Protein AF-A0AA36D140-F1 (afdb_monomer)

Foldseek 3Di:
DPPPDWDPDPPPVPDPRDDDDDPPPPPPPPPVPPPPVVVVVVVVVVLLPDAFDVVVVVVLLLVLLVVVLVVQLVVCVVVPDDPVVSCVVSVVSSVVSVVCVVVVVDDCLVVGPCPDSRSVSVVVVVVVVVVCVVVVNDPPDDPPCPCVVVDVPDPDPPVPPDPPVVVVVVVVVVVVVVVVVVVVVVVVVVVVVVVVVVVVVVVVVVVVVVVVVVVVVVVPPDDDDDDDDDDDDDDDDDDDDDDDDDDDDDDDDDDDDDDDDDDDDDDDDDDDDDDDDD

Nearest PDB structures (foldseek):
  7b9v-assembly1_R  TM=4.893E-01  e=8.366E-03  Saccharomyces cerevisiae
  5mq0-assembly1_R  TM=5.079E-01  e=3.676E-02  Saccharomyces cerevisiae

Structure (mmCIF, N/CA/C/O backbone):
data_AF-A0AA36D140-F1
#
_entry.id   AF-A0AA36D140-F1
#
loop_
_atom_site.group_PDB
_atom_site.id
_atom_site.type_symbol
_atom_site.label_atom_id
_atom_site.label_alt_id
_atom_site.label_comp_id
_atom_site.label_asym_id
_atom_site.label_entity_id
_atom_site.label_seq_id
_atom_site.pdbx_PDB_ins_code
_atom_site.Cartn_x
_atom_site.Cartn_y
_atom_site.Cartn_z
_atom_site.occupancy
_atom_site.B_iso_or_equiv
_atom_site.auth_seq_id
_atom_site.auth_comp_id
_atom_site.auth_asym_id
_atom_site.auth_atom_id
_atom_site.pdbx_PDB_model_num
ATOM 1 N N . MET A 1 1 ? 8.319 50.499 -25.958 1.00 69.75 1 MET A N 1
ATOM 2 C CA . MET A 1 1 ? 8.066 49.050 -26.120 1.00 69.75 1 MET A CA 1
ATOM 3 C C . MET A 1 1 ? 7.636 48.497 -24.773 1.00 69.75 1 MET A C 1
ATOM 5 O O . MET A 1 1 ? 8.339 48.734 -23.799 1.00 69.75 1 MET A O 1
ATOM 9 N N . TYR A 1 2 ? 6.473 47.856 -24.689 1.00 73.12 2 TYR A N 1
ATOM 10 C CA . TYR A 1 2 ? 5.917 47.355 -23.428 1.00 73.12 2 TYR A CA 1
ATOM 11 C C . TYR A 1 2 ? 5.907 45.823 -23.479 1.00 73.12 2 TYR A C 1
ATOM 13 O O . TYR A 1 2 ? 5.468 45.251 -24.473 1.00 73.12 2 TYR A O 1
ATOM 21 N N . ASN A 1 3 ? 6.471 45.158 -22.466 1.00 84.50 3 ASN A N 1
ATOM 22 C CA . ASN A 1 3 ? 6.628 43.694 -22.401 1.00 84.50 3 ASN A CA 1
ATOM 23 C C . ASN A 1 3 ? 7.279 43.049 -23.644 1.00 84.50 3 ASN A C 1
ATOM 25 O O . ASN A 1 3 ? 6.935 41.935 -24.025 1.00 84.50 3 ASN A O 1
ATOM 29 N N . GLY A 1 4 ? 8.207 43.755 -24.301 1.00 87.31 4 GLY A N 1
ATOM 30 C CA . GLY A 1 4 ? 8.907 43.253 -25.491 1.00 87.31 4 GLY A CA 1
ATOM 31 C C . GLY A 1 4 ? 8.051 43.155 -26.762 1.00 87.31 4 GLY A C 1
ATOM 32 O O . GLY A 1 4 ? 8.527 42.620 -27.757 1.00 87.31 4 GLY A O 1
ATOM 33 N N . VAL A 1 5 ? 6.820 43.683 -26.756 1.00 85.06 5 VAL A N 1
ATOM 34 C CA . VAL A 1 5 ? 5.898 43.657 -27.902 1.00 85.06 5 VAL A CA 1
ATOM 35 C C . VAL A 1 5 ? 5.606 45.088 -28.378 1.00 85.06 5 VAL A C 1
ATOM 37 O O . VAL A 1 5 ? 5.521 46.025 -27.577 1.00 85.06 5 VAL A O 1
ATOM 40 N N . GLY A 1 6 ? 5.466 45.265 -29.695 1.00 88.19 6 GLY A N 1
ATOM 41 C CA . GLY A 1 6 ? 5.144 46.544 -30.339 1.00 88.19 6 GLY A CA 1
ATOM 42 C C . GLY A 1 6 ? 6.343 47.283 -30.937 1.00 88.19 6 GLY A C 1
ATOM 43 O O . GLY A 1 6 ? 7.442 46.746 -31.030 1.00 88.19 6 GLY A O 1
ATOM 44 N N . VAL A 1 7 ? 6.118 48.535 -31.349 1.00 86.94 7 VAL A N 1
ATOM 45 C CA . VAL A 1 7 ? 7.156 49.411 -31.921 1.00 86.94 7 VAL A CA 1
ATOM 46 C C . VAL A 1 7 ? 7.855 50.241 -30.838 1.00 86.94 7 VAL A C 1
ATOM 48 O O . VAL A 1 7 ? 7.270 50.567 -29.800 1.00 86.94 7 VAL A O 1
ATOM 51 N N . GLN A 1 8 ? 9.127 50.588 -31.057 1.00 87.75 8 GLN A N 1
ATOM 52 C CA . GLN A 1 8 ? 9.894 51.416 -30.118 1.00 87.75 8 GLN A CA 1
ATOM 53 C C . GLN A 1 8 ? 9.409 52.874 -30.125 1.00 87.75 8 GLN A C 1
ATOM 55 O O . GLN A 1 8 ? 9.232 53.458 -29.057 1.00 87.75 8 GLN A O 1
ATOM 60 N N . THR A 1 9 ? 9.136 53.423 -31.311 1.00 86.75 9 THR A N 1
ATOM 61 C CA . THR A 1 9 ? 8.513 54.734 -31.540 1.00 86.75 9 THR A CA 1
ATOM 62 C C . THR A 1 9 ? 7.530 54.631 -32.714 1.00 86.75 9 THR A C 1
ATOM 64 O O . THR A 1 9 ? 7.772 53.892 -33.664 1.00 86.75 9 THR A O 1
ATOM 67 N N . ALA A 1 10 ? 6.402 55.351 -32.670 1.00 83.31 10 ALA A N 1
ATOM 68 C CA . ALA A 1 10 ? 5.427 55.350 -33.775 1.00 83.31 10 ALA A CA 1
ATOM 69 C C . ALA A 1 10 ? 5.907 56.175 -34.992 1.00 83.31 10 ALA A C 1
ATOM 71 O O . ALA A 1 10 ? 5.510 55.927 -36.133 1.00 83.31 10 ALA A O 1
ATOM 72 N N . ARG A 1 11 ? 6.805 57.144 -34.766 1.00 90.81 11 ARG A N 1
ATOM 73 C CA . ARG A 1 11 ? 7.357 58.030 -35.799 1.00 90.81 11 ARG A CA 1
ATOM 74 C C . ARG A 1 11 ? 8.210 57.241 -36.798 1.00 90.81 11 ARG A C 1
ATOM 76 O O . ARG A 1 11 ? 9.128 56.536 -36.405 1.00 90.81 11 ARG A O 1
ATOM 83 N N . GLY A 1 12 ? 7.914 57.393 -38.089 1.00 89.88 12 GLY A N 1
ATOM 84 C CA . GLY A 1 12 ? 8.607 56.694 -39.180 1.00 89.88 12 GLY A CA 1
ATOM 85 C C . GLY A 1 12 ? 8.028 55.318 -39.531 1.00 89.88 12 GLY A C 1
ATOM 86 O O . GLY A 1 12 ? 8.382 54.775 -40.568 1.00 89.88 12 GLY A O 1
ATOM 87 N N . THR A 1 13 ? 7.101 54.780 -38.729 1.00 86.06 13 THR A N 1
ATOM 88 C CA . THR A 1 13 ? 6.454 53.479 -39.007 1.00 86.06 13 THR A CA 1
ATOM 89 C C . THR A 1 13 ? 5.235 53.587 -39.926 1.00 86.06 13 THR A C 1
ATOM 91 O O . THR A 1 13 ? 4.718 52.571 -40.376 1.00 86.06 13 THR A O 1
ATOM 94 N N . GLY A 1 14 ? 4.749 54.808 -40.185 1.00 91.94 14 GLY A N 1
ATOM 95 C CA . GLY A 1 14 ? 3.545 55.049 -40.988 1.00 91.94 14 GLY A CA 1
ATOM 96 C C . GLY A 1 14 ? 2.239 54.581 -40.332 1.00 91.94 14 GLY A C 1
ATOM 97 O O . GLY A 1 14 ? 1.214 54.534 -41.002 1.00 91.94 14 GLY A O 1
ATOM 98 N N . THR A 1 15 ? 2.256 54.234 -39.039 1.00 89.31 15 THR A N 1
ATOM 99 C CA . THR A 1 15 ? 1.081 53.778 -38.279 1.00 89.31 15 THR A CA 1
ATOM 100 C C . THR A 1 15 ? 0.950 54.531 -36.955 1.00 89.31 15 THR A C 1
ATOM 102 O O . THR A 1 15 ? 1.895 55.168 -36.489 1.00 89.31 15 THR A O 1
ATOM 105 N N . ASN A 1 16 ? -0.208 54.411 -36.302 1.00 90.06 16 ASN A N 1
ATOM 106 C CA . ASN A 1 16 ? -0.472 55.053 -35.009 1.00 90.06 16 ASN A CA 1
ATOM 107 C C . ASN A 1 16 ? 0.241 54.365 -33.824 1.00 90.06 16 ASN A C 1
ATOM 109 O O . ASN A 1 16 ? 0.112 54.817 -32.691 1.00 90.06 16 ASN A O 1
ATOM 113 N N . GLY A 1 17 ? 0.964 53.259 -34.054 1.00 88.88 17 GLY A N 1
ATOM 114 C CA . GLY A 1 17 ? 1.651 52.502 -33.000 1.00 88.88 17 GLY A CA 1
ATOM 115 C C . GLY A 1 17 ? 0.722 51.740 -32.044 1.00 88.88 17 GLY A C 1
ATOM 116 O O . GLY A 1 17 ? 1.164 51.326 -30.974 1.00 88.88 17 GLY A O 1
ATOM 117 N N . TYR A 1 18 ? -0.551 51.555 -32.408 1.00 90.56 18 TYR A N 1
ATOM 118 C CA . TYR A 1 18 ? -1.525 50.810 -31.609 1.00 90.56 18 TYR A CA 1
ATOM 119 C C . TYR A 1 18 ? -1.277 49.300 -31.715 1.00 90.56 18 TYR A C 1
ATOM 121 O O . TYR A 1 18 ? -1.212 48.750 -32.813 1.00 90.56 18 TYR A O 1
ATOM 129 N N . VAL A 1 19 ? -1.141 48.627 -30.571 1.00 90.06 19 VAL A N 1
ATOM 130 C CA . VAL A 1 19 ? -0.832 47.194 -30.485 1.00 90.06 19 VAL A CA 1
ATOM 131 C C . VAL A 1 19 ? -1.997 46.479 -29.813 1.00 90.06 19 VAL A C 1
ATOM 133 O O . VAL A 1 19 ? -2.325 46.776 -28.666 1.00 90.06 19 VAL A O 1
ATOM 136 N N . GLN A 1 20 ? -2.604 45.521 -30.513 1.00 90.38 20 GLN A N 1
ATOM 137 C CA . GLN A 1 20 ? -3.692 44.695 -29.992 1.00 90.38 20 GLN A CA 1
ATOM 138 C C . GLN A 1 20 ? -3.176 43.300 -29.624 1.00 90.38 20 GLN A C 1
ATOM 140 O O . GLN A 1 20 ? -2.334 42.726 -30.316 1.00 90.38 20 GLN A O 1
ATOM 145 N N . ALA A 1 21 ? -3.703 42.732 -28.540 1.00 89.81 21 ALA A N 1
ATOM 146 C CA . ALA A 1 21 ? -3.449 41.338 -28.202 1.00 89.81 21 ALA A CA 1
ATOM 147 C C . ALA A 1 21 ? -4.126 40.400 -29.217 1.00 89.81 21 ALA A C 1
ATOM 149 O O . ALA A 1 21 ? -5.278 40.607 -29.602 1.00 89.81 21 ALA A O 1
ATOM 150 N N . ASN A 1 22 ? -3.431 39.335 -29.624 1.00 89.06 22 ASN A N 1
ATOM 151 C CA . ASN A 1 22 ? -4.027 38.312 -30.476 1.00 89.06 22 ASN A CA 1
ATOM 152 C C . ASN A 1 22 ? -4.967 37.412 -29.650 1.00 89.06 22 ASN A C 1
ATOM 154 O O . ASN A 1 22 ? -4.505 36.541 -28.918 1.00 89.06 22 ASN A O 1
ATOM 158 N N . LEU A 1 23 ? -6.282 37.595 -29.807 1.00 87.94 23 LEU A N 1
ATOM 159 C CA . LEU A 1 23 ? -7.316 36.803 -29.121 1.00 87.94 23 LEU A CA 1
ATOM 160 C C . LEU A 1 23 ? -7.411 35.351 -29.617 1.00 87.94 23 LEU A C 1
ATOM 162 O O . LEU A 1 23 ? -7.902 34.488 -28.899 1.00 87.94 23 LEU A O 1
ATOM 166 N N . SER A 1 24 ? -6.933 35.072 -30.833 1.00 85.88 24 SER A N 1
ATOM 167 C CA . SER A 1 24 ? -6.900 33.719 -31.407 1.00 85.88 24 SER A CA 1
ATOM 168 C C . SER A 1 24 ? -5.641 32.934 -31.030 1.00 85.88 24 SER A C 1
ATOM 170 O O . SER A 1 24 ? -5.534 31.746 -31.333 1.00 85.88 24 SER A O 1
ATOM 172 N N . HIS A 1 25 ? -4.678 33.577 -30.359 1.00 83.31 25 HIS A N 1
ATOM 173 C CA . HIS A 1 25 ? -3.472 32.908 -29.901 1.00 83.31 25 HIS A CA 1
ATOM 174 C C . HIS A 1 25 ? -3.808 31.985 -28.726 1.00 83.31 25 HIS A C 1
ATOM 176 O O . HIS A 1 25 ? -3.780 32.379 -27.557 1.00 83.31 25 HIS A O 1
ATOM 182 N N . VAL A 1 26 ? -4.104 30.725 -29.040 1.00 78.81 26 VAL A N 1
ATOM 183 C CA . VAL A 1 26 ? -4.212 29.663 -28.044 1.00 78.81 26 VAL A CA 1
ATOM 184 C C . VAL A 1 26 ? -2.823 29.475 -27.449 1.00 78.81 26 VAL A C 1
ATOM 186 O O . VAL A 1 26 ? -1.947 28.871 -28.066 1.00 78.81 26 VAL A O 1
ATOM 189 N N . MET A 1 27 ? -2.597 29.999 -26.242 1.00 69.06 27 MET A N 1
ATOM 190 C CA . MET A 1 27 ? -1.454 29.554 -25.458 1.00 69.06 27 MET A CA 1
ATOM 191 C C . MET A 1 27 ? -1.638 28.047 -25.298 1.00 69.06 27 MET A C 1
ATOM 193 O O . MET A 1 27 ? -2.578 27.617 -24.631 1.00 69.06 27 MET A O 1
ATOM 197 N N . LEU A 1 28 ? -0.781 27.231 -25.922 1.00 67.31 28 LEU A N 1
ATOM 198 C CA . LEU A 1 28 ? -0.675 25.817 -25.576 1.00 67.31 28 LEU A CA 1
ATOM 199 C C . LEU A 1 28 ? -0.087 25.742 -24.158 1.00 67.31 28 LEU A C 1
ATOM 201 O O . LEU A 1 28 ? 1.028 25.287 -23.942 1.00 67.31 28 LEU A O 1
ATOM 205 N N . SER A 1 29 ? -0.853 26.182 -23.160 1.00 62.38 29 SER A N 1
ATOM 206 C CA . SER A 1 29 ? -0.597 26.004 -21.736 1.00 62.38 29 SER A CA 1
ATOM 207 C C . SER A 1 29 ? -0.915 24.572 -21.316 1.00 62.38 29 SER A C 1
ATOM 209 O O . SER A 1 29 ? -1.287 24.295 -20.181 1.00 62.38 29 SER A O 1
ATOM 211 N N . ARG A 1 30 ? -0.708 23.607 -22.211 1.00 61.19 30 ARG A N 1
ATOM 212 C CA . ARG A 1 30 ? -0.392 22.275 -21.743 1.00 61.19 30 ARG A CA 1
ATOM 213 C C . ARG A 1 30 ? 1.065 22.372 -21.349 1.00 61.19 30 ARG A C 1
ATOM 215 O O . ARG A 1 30 ? 1.947 22.249 -22.195 1.00 61.19 30 ARG A O 1
ATOM 222 N N . LYS A 1 31 ? 1.309 22.588 -20.050 1.00 60.00 31 LYS A N 1
ATOM 223 C CA . LYS A 1 31 ? 2.424 21.901 -19.391 1.00 60.00 31 LYS A CA 1
ATOM 224 C C . LYS A 1 31 ? 2.438 20.524 -20.041 1.00 60.00 31 LYS A C 1
ATOM 226 O O . LYS A 1 31 ? 1.459 19.791 -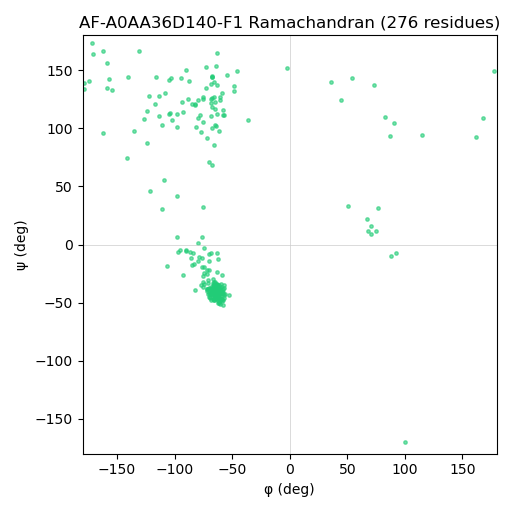19.883 1.00 60.00 31 LYS A O 1
ATOM 231 N N . ARG A 1 32 ? 3.419 20.239 -20.901 1.00 60.53 32 ARG A N 1
ATOM 232 C CA . ARG A 1 32 ? 3.598 18.865 -21.348 1.00 60.53 32 ARG A CA 1
ATOM 233 C C . ARG A 1 32 ? 3.790 18.139 -20.033 1.00 60.53 32 ARG A C 1
ATOM 235 O O . ARG A 1 32 ? 4.699 18.471 -19.278 1.00 60.53 32 ARG A O 1
ATOM 242 N N . ILE A 1 33 ? 2.810 17.323 -19.665 1.00 64.44 33 ILE A N 1
ATOM 243 C CA . ILE A 1 33 ? 3.027 16.376 -18.595 1.00 64.44 33 ILE A CA 1
ATOM 244 C C . ILE A 1 33 ? 4.099 15.505 -19.218 1.00 64.44 33 ILE A C 1
ATOM 246 O O . ILE A 1 33 ? 3.818 14.769 -20.164 1.00 64.44 33 ILE A O 1
ATOM 250 N N . ASP A 1 34 ? 5.344 15.730 -18.812 1.00 66.69 34 ASP A N 1
ATOM 251 C CA . ASP A 1 34 ? 6.437 14.846 -19.152 1.00 66.69 34 ASP A CA 1
ATOM 252 C C . ASP A 1 34 ? 6.089 13.547 -18.430 1.00 66.69 34 ASP A C 1
ATOM 254 O O . ASP A 1 34 ? 6.423 13.343 -17.263 1.00 66.69 34 ASP A O 1
ATOM 258 N N . TYR A 1 35 ? 5.271 12.720 -19.087 1.00 64.25 35 TYR A N 1
ATOM 259 C CA . TYR A 1 35 ? 5.030 11.356 -18.678 1.00 64.25 35 TYR A CA 1
ATOM 260 C C . TYR A 1 35 ? 6.402 10.711 -18.757 1.00 64.25 35 TYR A C 1
ATOM 262 O O . TYR A 1 35 ? 6.867 10.352 -19.840 1.00 64.25 35 TYR A O 1
ATOM 270 N N . ASN A 1 36 ? 7.085 10.620 -17.621 1.00 69.69 36 ASN A N 1
ATOM 271 C CA . ASN A 1 36 ? 8.269 9.794 -17.493 1.00 69.69 36 ASN A CA 1
ATOM 272 C C . ASN A 1 36 ? 7.781 8.347 -17.545 1.00 69.69 36 ASN A C 1
ATOM 274 O O . ASN A 1 36 ? 7.745 7.669 -16.522 1.00 69.69 36 ASN A O 1
ATOM 278 N N . ALA A 1 37 ? 7.347 7.911 -18.732 1.00 73.81 37 ALA A N 1
ATOM 279 C CA . ALA A 1 37 ? 6.706 6.627 -18.956 1.00 73.81 37 ALA A CA 1
ATOM 280 C C . ALA A 1 37 ? 7.590 5.517 -18.394 1.00 73.81 37 ALA A C 1
ATOM 282 O O . ALA A 1 37 ? 7.109 4.698 -17.627 1.00 73.81 37 ALA A O 1
ATOM 283 N N . ASP A 1 38 ? 8.898 5.581 -18.634 1.00 80.62 38 ASP A N 1
ATOM 284 C CA . ASP A 1 38 ? 9.845 4.589 -18.127 1.00 80.62 38 ASP A CA 1
ATOM 285 C C . ASP A 1 38 ? 9.954 4.596 -16.594 1.00 80.62 38 ASP A C 1
ATOM 287 O O . ASP A 1 38 ? 9.989 3.538 -15.969 1.00 80.62 38 ASP A O 1
ATOM 291 N N . ALA A 1 39 ? 9.979 5.773 -15.960 1.00 82.31 39 ALA A N 1
ATOM 292 C CA . ALA A 1 39 ? 10.089 5.867 -14.505 1.00 82.31 39 ALA A CA 1
ATOM 293 C C . ALA A 1 39 ? 8.796 5.425 -13.810 1.00 82.31 39 ALA A C 1
ATOM 295 O O . ALA A 1 39 ? 8.845 4.789 -12.759 1.00 82.31 39 ALA A O 1
ATOM 296 N N . ASP A 1 40 ? 7.643 5.755 -14.383 1.00 82.00 40 ASP A N 1
ATOM 297 C CA . ASP A 1 40 ? 6.347 5.381 -13.829 1.00 82.00 40 ASP A CA 1
ATOM 298 C C . ASP A 1 40 ? 6.022 3.907 -14.110 1.00 82.00 40 ASP A C 1
ATOM 300 O O . ASP A 1 40 ? 5.499 3.228 -13.228 1.00 82.00 40 ASP A O 1
ATOM 304 N N . LEU A 1 41 ? 6.425 3.361 -15.263 1.00 80.56 41 LEU A N 1
ATOM 305 C CA . LEU A 1 41 ? 6.401 1.920 -15.535 1.00 80.56 41 LEU A CA 1
ATOM 306 C C . LEU A 1 41 ? 7.292 1.164 -14.546 1.00 80.56 41 LEU A C 1
ATOM 308 O O . LEU A 1 41 ? 6.810 0.241 -13.896 1.00 80.56 41 LEU A O 1
ATOM 312 N N . ALA A 1 42 ? 8.535 1.608 -14.334 1.00 83.69 42 ALA A N 1
ATOM 313 C CA . ALA A 1 42 ? 9.444 0.980 -13.375 1.00 83.69 42 ALA A CA 1
ATOM 314 C C . ALA A 1 42 ? 8.908 1.030 -11.933 1.00 83.69 42 ALA A C 1
ATOM 316 O O . ALA A 1 42 ? 9.040 0.060 -11.185 1.00 83.69 42 ALA A O 1
ATOM 317 N N . LYS A 1 43 ? 8.268 2.136 -11.525 1.00 82.69 43 LYS A N 1
ATOM 318 C CA . LYS A 1 43 ? 7.594 2.227 -10.217 1.00 82.69 43 LYS A CA 1
ATOM 319 C C . LYS A 1 43 ? 6.433 1.246 -10.115 1.00 82.69 43 LYS A C 1
ATOM 321 O O . LYS A 1 43 ? 6.318 0.571 -9.095 1.00 82.69 43 LYS A O 1
ATOM 326 N N . ASN A 1 44 ? 5.590 1.165 -11.144 1.00 79.00 44 ASN A N 1
ATOM 327 C CA . ASN A 1 44 ? 4.470 0.231 -11.169 1.00 79.00 44 ASN A CA 1
ATOM 328 C C . ASN A 1 44 ? 4.978 -1.214 -11.101 1.00 79.00 44 ASN A C 1
ATOM 330 O O . ASN A 1 44 ? 4.573 -1.948 -10.207 1.00 79.00 44 ASN A O 1
ATOM 334 N N . GLU A 1 45 ? 5.937 -1.608 -11.939 1.00 80.25 45 GLU A N 1
ATOM 335 C CA . GLU A 1 45 ? 6.564 -2.938 -11.896 1.00 80.25 45 GLU A CA 1
ATOM 336 C C . GLU A 1 45 ? 7.169 -3.253 -10.518 1.00 80.25 45 GLU A C 1
ATOM 338 O O . GLU A 1 45 ? 6.971 -4.343 -9.971 1.00 80.25 45 GLU A O 1
ATOM 343 N N . ALA A 1 46 ? 7.844 -2.281 -9.898 1.00 77.38 46 ALA A N 1
ATOM 344 C CA . ALA A 1 46 ? 8.382 -2.434 -8.551 1.00 77.38 46 ALA A CA 1
ATOM 345 C C . ALA A 1 46 ? 7.285 -2.593 -7.485 1.00 77.38 46 ALA A C 1
ATOM 347 O O . ALA A 1 46 ? 7.486 -3.325 -6.518 1.00 77.38 46 ALA A O 1
ATOM 348 N N . MET A 1 47 ? 6.130 -1.937 -7.634 1.00 72.62 47 MET A N 1
ATOM 349 C CA . MET A 1 47 ? 4.976 -2.132 -6.747 1.00 72.62 47 MET A CA 1
ATOM 350 C C . MET A 1 47 ? 4.326 -3.503 -6.944 1.00 72.62 47 MET A C 1
ATOM 352 O O . MET A 1 47 ? 3.927 -4.114 -5.957 1.00 72.62 47 MET A O 1
ATOM 356 N N . LEU A 1 48 ? 4.261 -3.996 -8.185 1.00 72.12 48 LEU A N 1
ATOM 357 C CA . LEU A 1 48 ? 3.741 -5.326 -8.510 1.00 72.12 48 LEU A CA 1
ATOM 358 C C . LEU A 1 48 ? 4.607 -6.459 -7.939 1.00 72.12 48 LEU A C 1
ATOM 360 O O . LEU A 1 48 ? 4.088 -7.520 -7.609 1.00 72.12 48 LEU A O 1
ATOM 364 N N . THR A 1 49 ? 5.921 -6.251 -7.845 1.00 73.12 49 THR A N 1
ATOM 365 C CA . THR A 1 49 ? 6.870 -7.300 -7.431 1.00 73.12 49 THR A CA 1
ATOM 366 C C . THR A 1 49 ? 6.973 -7.440 -5.906 1.00 73.12 49 THR A C 1
ATOM 368 O O . THR A 1 49 ? 7.473 -8.443 -5.397 1.00 73.12 49 THR A O 1
ATOM 371 N N . LYS A 1 50 ? 6.514 -6.440 -5.146 1.00 82.38 50 LYS A N 1
ATOM 372 C CA . LYS A 1 50 ? 6.598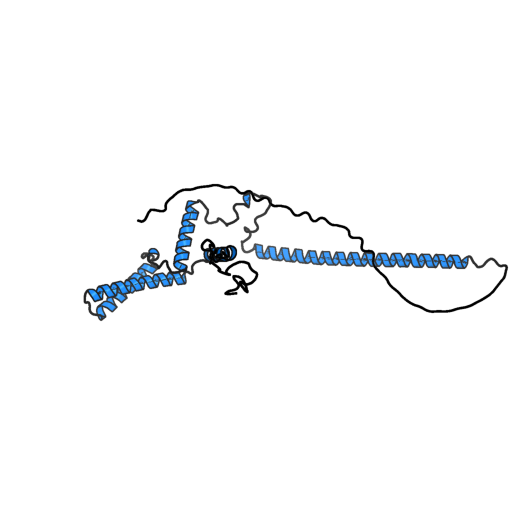 -6.451 -3.682 1.00 82.38 50 LYS A CA 1
ATOM 373 C C . LYS A 1 50 ? 5.455 -7.265 -3.086 1.00 82.38 50 LYS A C 1
ATOM 375 O O . LYS A 1 50 ? 4.290 -6.928 -3.277 1.00 82.38 50 LYS A O 1
ATOM 380 N N . LYS A 1 51 ? 5.809 -8.313 -2.339 1.00 84.12 51 LYS A N 1
ATOM 381 C CA . LYS A 1 51 ? 4.861 -9.061 -1.509 1.00 84.12 51 LYS A CA 1
ATOM 382 C C . LYS A 1 51 ? 4.359 -8.188 -0.353 1.00 84.12 51 LYS A C 1
ATOM 384 O O . LYS A 1 51 ? 5.131 -7.357 0.130 1.00 84.12 51 LYS A O 1
ATOM 389 N N . PRO A 1 52 ? 3.090 -8.332 0.058 1.00 89.06 52 PRO A N 1
ATOM 390 C CA . PRO A 1 52 ? 2.590 -7.670 1.249 1.00 89.06 52 PRO A CA 1
ATOM 391 C C . PRO A 1 52 ? 3.258 -8.264 2.495 1.00 89.06 52 PRO A C 1
ATOM 393 O O . PRO A 1 52 ? 3.513 -9.465 2.555 1.00 89.06 52 PRO A O 1
ATOM 396 N N . ASP A 1 53 ? 3.528 -7.417 3.487 1.00 91.81 53 ASP A N 1
ATOM 397 C CA . ASP A 1 53 ? 4.114 -7.848 4.753 1.00 91.81 53 ASP A CA 1
ATOM 398 C C . ASP A 1 53 ? 3.015 -8.398 5.673 1.00 91.81 53 ASP A C 1
ATOM 400 O O . ASP A 1 53 ? 2.079 -7.682 6.041 1.00 91.81 53 ASP A O 1
ATOM 404 N N . GLU A 1 54 ? 3.143 -9.662 6.076 1.00 91.00 54 GLU A N 1
ATOM 405 C CA . GLU A 1 54 ? 2.144 -10.373 6.891 1.00 91.00 54 GLU A CA 1
ATOM 406 C C . GLU A 1 54 ? 1.897 -9.681 8.240 1.00 91.00 54 GLU A C 1
ATOM 408 O O . GLU A 1 54 ? 0.750 -9.474 8.628 1.00 91.00 54 GLU A O 1
ATOM 413 N N . ALA A 1 55 ? 2.949 -9.185 8.899 1.00 92.94 55 ALA A N 1
ATOM 414 C CA . ALA A 1 55 ? 2.831 -8.472 10.175 1.00 92.94 55 ALA A CA 1
ATOM 415 C C . ALA A 1 55 ? 1.956 -7.203 10.086 1.00 92.94 55 ALA A C 1
ATOM 417 O O . ALA A 1 55 ? 1.249 -6.855 11.035 1.00 92.94 55 ALA A O 1
ATOM 418 N N . MET A 1 56 ? 1.975 -6.502 8.945 1.00 91.94 56 MET A N 1
ATOM 419 C CA . MET A 1 56 ? 1.134 -5.317 8.725 1.00 91.94 56 MET A CA 1
ATOM 420 C C . MET A 1 56 ? -0.330 -5.693 8.483 1.00 91.94 56 MET A C 1
ATOM 422 O O . MET A 1 56 ? -1.240 -4.973 8.910 1.00 91.94 56 MET A O 1
ATOM 426 N N . ILE A 1 57 ? -0.569 -6.835 7.838 1.00 92.00 57 ILE A N 1
ATOM 427 C CA . ILE A 1 57 ? -1.914 -7.385 7.651 1.00 92.00 57 ILE A CA 1
ATOM 428 C C . ILE A 1 57 ? -2.478 -7.846 8.998 1.00 92.00 57 ILE A C 1
ATOM 430 O O . ILE A 1 57 ? -3.583 -7.452 9.363 1.00 92.00 57 ILE A O 1
ATOM 434 N N . GLU A 1 58 ? -1.706 -8.591 9.789 1.00 92.75 58 GLU A N 1
ATOM 435 C CA . GLU A 1 58 ? -2.098 -9.024 11.135 1.00 92.75 58 GLU A CA 1
ATOM 436 C C . GLU A 1 58 ? -2.420 -7.846 12.056 1.00 92.75 58 GLU A C 1
ATOM 438 O O . GLU A 1 58 ? -3.398 -7.885 12.802 1.00 92.75 58 GLU A O 1
ATOM 443 N N . HIS A 1 59 ? -1.628 -6.773 11.993 1.00 94.12 59 HIS A N 1
ATOM 444 C CA . HIS A 1 59 ? -1.924 -5.549 12.732 1.00 94.12 59 HIS A CA 1
ATOM 445 C C . HIS A 1 59 ? -3.260 -4.933 12.294 1.00 94.12 59 HIS A C 1
ATOM 447 O O . HIS A 1 59 ? -4.050 -4.492 13.129 1.00 94.12 59 HIS A O 1
ATOM 453 N N . SER A 1 60 ? -3.546 -4.938 10.991 1.00 93.81 60 SER A N 1
ATOM 454 C CA . SER A 1 60 ? -4.821 -4.450 10.457 1.00 93.81 60 SER A CA 1
ATOM 455 C C . SER A 1 60 ? -6.001 -5.312 10.931 1.00 93.81 60 SER A C 1
ATOM 457 O O . SER A 1 60 ? -7.016 -4.760 11.350 1.00 93.81 60 SER A O 1
ATOM 459 N N . ARG A 1 61 ? -5.839 -6.643 10.978 1.00 94.19 61 ARG A N 1
ATOM 460 C CA . ARG A 1 61 ? -6.827 -7.580 11.549 1.00 94.19 61 ARG A CA 1
ATOM 461 C C . ARG A 1 61 ? -7.086 -7.312 13.034 1.00 94.19 61 ARG A C 1
ATOM 463 O O . ARG A 1 61 ? -8.238 -7.207 13.444 1.00 94.19 61 ARG A O 1
ATOM 470 N N . LYS A 1 62 ? -6.031 -7.125 13.836 1.00 94.00 62 LYS A N 1
ATOM 471 C CA . LYS A 1 62 ? -6.152 -6.759 15.263 1.00 94.00 62 LYS A CA 1
ATOM 472 C C . LYS A 1 62 ? -6.865 -5.421 15.445 1.00 94.00 62 LYS A C 1
ATOM 474 O O . LYS A 1 62 ? -7.740 -5.307 16.295 1.00 94.00 62 LYS A O 1
ATOM 479 N N . ARG A 1 63 ? -6.545 -4.422 14.618 1.00 94.94 63 ARG A N 1
ATOM 480 C CA . ARG A 1 63 ? -7.227 -3.122 14.644 1.00 94.94 63 ARG A CA 1
ATOM 481 C C . ARG A 1 63 ? -8.721 -3.265 14.364 1.00 94.94 63 ARG A C 1
ATOM 483 O O . ARG A 1 63 ? -9.512 -2.619 15.036 1.00 94.94 63 ARG A O 1
ATOM 490 N N . ALA A 1 64 ? -9.105 -4.101 13.407 1.00 94.44 64 ALA A N 1
ATOM 491 C CA . ALA A 1 64 ? -10.511 -4.335 13.102 1.00 94.44 64 ALA A CA 1
ATOM 492 C C . ALA A 1 64 ? -11.259 -5.042 14.253 1.00 94.44 64 ALA A C 1
ATOM 494 O O . ALA A 1 64 ? -12.411 -4.711 14.521 1.00 94.44 64 ALA A O 1
ATOM 495 N N . VAL A 1 65 ? -10.595 -5.928 15.009 1.00 95.69 65 VAL A N 1
ATOM 496 C CA . VAL A 1 65 ? -11.144 -6.473 16.268 1.00 95.69 65 VAL A CA 1
ATOM 497 C C . VAL A 1 65 ? -11.377 -5.370 17.303 1.00 95.69 65 VAL A C 1
ATOM 499 O O . VAL A 1 65 ? -12.445 -5.325 17.912 1.00 95.69 65 VAL A O 1
ATOM 502 N N . GLU A 1 66 ? -10.423 -4.454 17.486 1.00 95.69 66 GLU A N 1
ATOM 503 C CA . GLU A 1 66 ? -10.603 -3.335 18.421 1.00 95.69 66 GLU A CA 1
ATOM 504 C C . GLU A 1 66 ? -11.719 -2.384 17.971 1.00 95.69 66 GLU A C 1
ATOM 506 O O . GLU A 1 66 ? -12.490 -1.937 18.811 1.00 95.69 66 GLU A O 1
ATOM 511 N N . VAL A 1 67 ? -11.884 -2.140 16.665 1.00 95.88 67 VAL A N 1
ATOM 512 C CA . VAL A 1 67 ? -13.027 -1.365 16.146 1.00 95.88 67 VAL A CA 1
ATOM 513 C C . VAL A 1 67 ? -14.349 -2.016 16.564 1.00 95.88 67 VAL A C 1
ATOM 515 O O . VAL A 1 67 ? -15.192 -1.343 17.154 1.00 95.88 67 VAL A O 1
ATOM 518 N N . LYS A 1 68 ? -14.498 -3.335 16.391 1.00 95.56 68 LYS A N 1
ATOM 519 C CA . LYS A 1 68 ? -15.689 -4.070 16.857 1.00 95.56 68 LYS A CA 1
ATOM 520 C C . LYS A 1 68 ? -15.893 -3.961 18.369 1.00 95.56 68 LYS A C 1
ATOM 522 O O . LYS A 1 68 ? -17.030 -3.883 18.830 1.00 95.56 68 LYS A O 1
ATOM 527 N N . CYS A 1 69 ? -14.813 -3.950 19.151 1.00 96.62 69 CYS A N 1
ATOM 528 C CA . CYS A 1 69 ? -14.895 -3.744 20.598 1.00 96.62 69 CYS A CA 1
ATOM 529 C C . CYS A 1 69 ? -15.387 -2.331 20.941 1.00 96.62 69 CYS A C 1
ATOM 531 O O . CYS A 1 69 ? -16.263 -2.199 21.789 1.00 96.62 69 CYS A O 1
ATOM 533 N N . THR A 1 70 ? -14.891 -1.299 20.249 1.00 96.75 70 THR A N 1
ATOM 534 C CA . THR A 1 70 ? -15.344 0.088 20.453 1.00 96.75 70 THR A CA 1
ATOM 535 C C . THR A 1 70 ? -16.797 0.297 20.025 1.00 96.75 70 THR A C 1
ATOM 537 O O . THR A 1 70 ? -17.552 0.976 20.711 1.00 96.75 70 THR A O 1
ATOM 540 N N . GLU A 1 71 ? -17.240 -0.338 18.937 1.00 96.19 71 GLU A N 1
ATOM 541 C CA . GLU A 1 71 ? -18.648 -0.310 18.528 1.00 96.19 71 GLU A CA 1
ATOM 542 C C . GLU A 1 71 ? -19.546 -0.970 19.583 1.00 96.19 71 GLU A C 1
ATOM 544 O O . GLU A 1 71 ? -20.619 -0.457 19.904 1.00 96.19 71 GLU A O 1
ATOM 549 N N . PHE A 1 72 ? -19.097 -2.088 20.162 1.00 96.94 72 PHE A N 1
ATOM 550 C CA . PHE A 1 72 ? -19.813 -2.764 21.241 1.00 96.94 72 PHE A CA 1
ATOM 551 C C . PHE A 1 72 ? -19.878 -1.919 22.522 1.00 96.94 72 PHE A C 1
ATOM 553 O O . PHE A 1 72 ? -20.929 -1.862 23.159 1.00 96.94 72 PHE A O 1
ATOM 560 N N . GLU A 1 73 ? -18.795 -1.224 22.866 1.00 96.00 73 GLU A N 1
ATOM 561 C CA . GLU A 1 73 ? -18.748 -0.264 23.972 1.00 96.00 73 GLU A CA 1
ATOM 562 C C . GLU A 1 73 ? -19.785 0.854 23.778 1.00 96.00 73 GLU A C 1
ATOM 564 O O . GLU A 1 73 ? -20.673 1.013 24.616 1.00 96.00 73 GLU A O 1
ATOM 569 N N . MET A 1 74 ? -19.796 1.513 22.613 1.00 96.25 74 MET A N 1
ATOM 570 C CA . MET A 1 74 ? -20.790 2.544 22.271 1.00 96.25 74 MET A CA 1
ATOM 571 C C . MET A 1 74 ? -22.240 2.018 22.330 1.00 96.25 74 MET A C 1
ATOM 573 O O . MET A 1 74 ? -23.168 2.709 22.766 1.00 96.25 74 MET A O 1
ATOM 577 N N . LEU A 1 75 ? -22.469 0.771 21.903 1.00 96.44 75 LEU A N 1
ATOM 578 C CA . LEU A 1 75 ? -23.781 0.119 21.988 1.00 96.44 75 LEU A CA 1
ATOM 579 C C . LEU A 1 75 ? -24.220 -0.149 23.433 1.00 96.44 75 LEU A C 1
ATOM 581 O O . LEU A 1 75 ? -25.419 -0.191 23.703 1.00 96.44 75 LEU A O 1
ATOM 585 N N . MET A 1 76 ? -23.287 -0.363 24.355 1.00 96.12 76 MET A N 1
ATOM 586 C CA . MET A 1 76 ? -23.593 -0.568 25.769 1.00 96.12 76 MET A CA 1
ATOM 587 C C . MET A 1 76 ? -23.802 0.762 26.499 1.00 96.12 76 MET A C 1
ATOM 589 O O . MET A 1 76 ? -24.748 0.885 27.276 1.00 96.12 76 MET A O 1
ATOM 593 N N . GLU A 1 77 ? -23.006 1.781 26.185 1.00 94.94 77 GLU A N 1
ATOM 594 C CA . GLU A 1 77 ? -23.201 3.141 26.698 1.00 94.94 77 GLU A CA 1
ATOM 595 C C . GLU A 1 77 ? -24.568 3.704 26.295 1.00 94.94 77 GLU A C 1
ATOM 597 O O . GLU A 1 77 ? -25.313 4.207 27.134 1.00 94.94 77 GLU A O 1
ATOM 602 N N . SER A 1 78 ? -24.958 3.548 25.025 1.00 95.62 78 SER A N 1
ATOM 603 C CA . SER A 1 78 ? -26.270 4.005 24.535 1.00 95.62 78 SER A CA 1
ATOM 604 C C . SER A 1 78 ? -27.458 3.296 25.197 1.00 95.62 78 SER A C 1
ATOM 606 O O . SER A 1 78 ? -28.552 3.856 25.256 1.00 95.62 78 SER A O 1
ATOM 608 N N . LYS A 1 79 ? -27.253 2.085 25.727 1.00 95.38 79 LYS A N 1
ATOM 609 C CA . LYS A 1 79 ? -28.249 1.346 26.519 1.00 95.38 79 LYS A CA 1
ATOM 610 C C . LYS A 1 79 ? -28.259 1.745 28.000 1.00 95.38 79 LYS A C 1
ATOM 612 O O . LYS A 1 79 ? -29.144 1.293 28.720 1.00 95.38 79 LYS A O 1
ATOM 617 N N . GLY A 1 80 ? -27.314 2.575 28.445 1.00 94.50 80 GLY A N 1
ATOM 618 C CA . GLY A 1 80 ? -27.232 3.074 29.817 1.00 94.50 80 GLY A CA 1
ATOM 619 C C . GLY A 1 80 ? -26.689 2.060 30.825 1.00 94.50 80 GLY A C 1
ATOM 620 O O . GLY A 1 80 ? -27.125 2.067 31.972 1.00 94.50 80 GLY A O 1
ATOM 621 N N . PHE A 1 81 ? -25.789 1.161 30.412 1.00 94.81 81 PHE A N 1
ATOM 622 C CA . PHE A 1 81 ? -25.086 0.283 31.356 1.00 94.81 81 PHE A CA 1
ATOM 623 C C . PHE A 1 81 ? -24.033 1.052 32.170 1.00 94.81 81 PHE A C 1
ATOM 625 O O . PHE A 1 81 ? -23.464 2.033 31.696 1.00 94.81 81 PHE A O 1
ATOM 632 N N . GLU A 1 82 ? -23.742 0.570 33.379 1.00 96.25 82 GLU A N 1
ATOM 633 C CA . GLU A 1 82 ? -22.683 1.115 34.238 1.00 96.25 82 GLU A CA 1
ATOM 634 C C . GLU A 1 82 ? -21.282 0.867 33.644 1.00 96.25 82 GLU A C 1
ATOM 636 O O . GLU A 1 82 ? -21.035 -0.218 33.100 1.00 96.25 82 GLU A O 1
ATOM 641 N N . PRO A 1 83 ? -20.327 1.804 33.795 1.00 94.00 83 PRO A N 1
ATOM 642 C CA . PRO A 1 83 ? -19.018 1.731 33.140 1.00 94.00 83 PRO A CA 1
ATOM 643 C C . PRO A 1 83 ? -18.219 0.482 33.539 1.00 94.00 83 PRO A C 1
ATOM 645 O O . PRO A 1 83 ? -17.610 -0.165 32.689 1.00 94.00 83 PRO A O 1
ATOM 648 N N . GLU A 1 84 ? -18.295 0.055 34.804 1.00 95.00 84 GLU A N 1
ATOM 649 C CA . GLU A 1 84 ? -17.612 -1.160 35.272 1.00 95.00 84 GLU A CA 1
ATOM 650 C C . GLU A 1 84 ? -18.143 -2.443 34.613 1.00 95.00 84 GLU A C 1
ATOM 652 O O . GLU A 1 84 ? -17.410 -3.421 34.436 1.00 95.00 84 GLU A O 1
ATOM 657 N N . GLU A 1 85 ? -19.434 -2.482 34.273 1.00 95.19 85 GLU A N 1
ATOM 658 C CA . GLU A 1 85 ? -20.013 -3.620 33.562 1.00 95.19 85 GLU A CA 1
ATOM 659 C C . GLU A 1 85 ? -19.623 -3.622 32.088 1.00 95.19 85 GLU A C 1
ATOM 661 O O . GLU A 1 85 ? -19.412 -4.696 31.514 1.00 95.19 85 GLU A O 1
ATOM 666 N N . ILE A 1 86 ? -19.544 -2.435 31.482 1.00 95.31 86 ILE A N 1
ATOM 667 C CA . ILE A 1 86 ? -19.135 -2.253 30.090 1.00 95.31 86 ILE A CA 1
ATOM 668 C C . ILE A 1 86 ? -17.714 -2.781 29.911 1.00 95.31 86 ILE A C 1
ATOM 670 O O . ILE A 1 86 ? -17.501 -3.652 29.070 1.00 95.31 86 ILE A O 1
ATOM 674 N N . GLU A 1 87 ? -16.771 -2.365 30.758 1.00 95.88 87 GLU A N 1
ATOM 675 C CA . GLU A 1 87 ? -15.375 -2.811 30.683 1.00 95.88 87 GLU A CA 1
ATOM 676 C C . GLU A 1 87 ? -15.232 -4.338 30.789 1.00 95.88 87 GLU A C 1
ATOM 678 O O . GLU A 1 87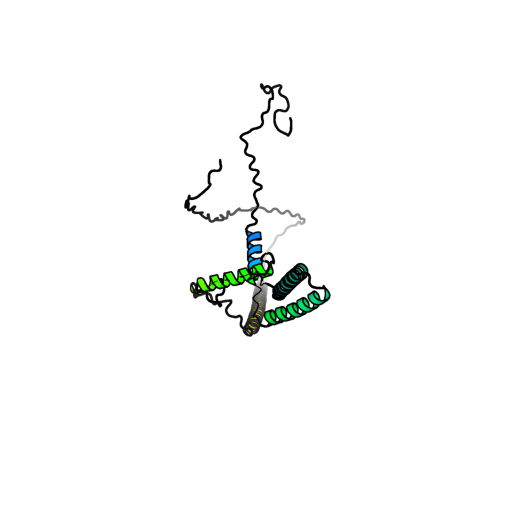 ? -14.497 -4.953 30.010 1.00 95.88 87 GLU A O 1
ATOM 683 N N . LYS A 1 88 ? -15.970 -4.978 31.708 1.00 96.81 88 LYS A N 1
ATOM 684 C CA . LYS A 1 88 ? -15.966 -6.444 31.866 1.00 96.81 88 LYS A CA 1
ATOM 685 C C . LYS A 1 88 ? -16.483 -7.138 30.606 1.00 96.81 88 LYS A C 1
ATOM 687 O O . LYS A 1 88 ? -15.817 -8.026 30.072 1.00 96.81 88 LYS A O 1
ATOM 692 N N . LYS A 1 89 ? -17.642 -6.704 30.098 1.00 96.00 89 LYS A N 1
ATOM 693 C CA . LYS A 1 89 ? -18.286 -7.297 28.915 1.00 96.00 89 LYS A CA 1
ATOM 694 C C . LYS A 1 89 ? -17.456 -7.071 27.645 1.00 96.00 89 LYS A C 1
ATOM 696 O O . LYS A 1 89 ? -17.285 -8.007 26.869 1.00 96.00 89 LYS A O 1
ATOM 701 N N . VAL A 1 90 ? -16.897 -5.875 27.448 1.00 97.19 90 VAL A N 1
ATOM 702 C CA . VAL A 1 90 ? -15.988 -5.554 26.330 1.00 97.19 90 VAL A CA 1
ATOM 703 C C . VAL A 1 90 ? -14.696 -6.371 26.436 1.00 97.19 90 VAL A C 1
ATOM 705 O O . VAL A 1 90 ? -14.214 -6.898 25.435 1.00 97.19 90 VAL A O 1
ATOM 708 N N . GLY A 1 91 ? -14.147 -6.536 27.643 1.00 97.00 91 GLY A N 1
ATOM 709 C CA . GLY A 1 91 ? -12.954 -7.348 27.883 1.00 97.00 91 GLY A CA 1
ATOM 710 C C . GLY A 1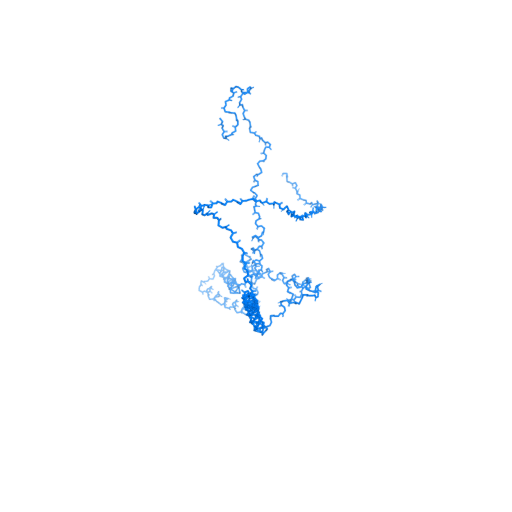 91 ? -13.146 -8.822 27.520 1.00 97.00 91 GLY A C 1
ATOM 711 O O . GLY A 1 91 ? -12.268 -9.422 26.895 1.00 97.00 91 GLY A O 1
ATOM 712 N N . ASP A 1 92 ? -14.294 -9.403 27.863 1.00 96.94 92 ASP A N 1
ATOM 713 C CA . ASP A 1 92 ? -14.624 -10.776 27.479 1.00 96.94 92 ASP A CA 1
ATOM 714 C C . ASP A 1 92 ? -14.925 -10.894 25.982 1.00 96.94 92 ASP A C 1
ATOM 716 O O . ASP A 1 92 ? -14.431 -11.816 25.329 1.00 96.94 92 ASP A O 1
ATOM 720 N N . TYR A 1 93 ? -15.629 -9.917 25.407 1.00 96.94 93 TYR A N 1
ATOM 721 C CA . TYR A 1 93 ? -15.874 -9.845 23.968 1.00 96.94 93 TYR A CA 1
ATOM 722 C C . TYR A 1 93 ? -14.568 -9.784 23.163 1.00 96.94 93 TYR A C 1
ATOM 724 O O . TYR A 1 93 ? -14.403 -10.532 22.198 1.00 96.94 93 TYR A O 1
ATOM 732 N N . ARG A 1 94 ? -13.582 -8.996 23.613 1.00 96.50 94 ARG A N 1
ATOM 733 C CA . ARG A 1 94 ? -12.243 -8.939 23.009 1.00 96.50 94 ARG A CA 1
ATOM 734 C C . ARG A 1 94 ? -11.571 -10.315 22.989 1.00 96.50 94 ARG A C 1
ATOM 736 O O . ARG A 1 94 ? -11.025 -10.709 21.962 1.00 96.50 94 ARG A O 1
ATOM 743 N N . LYS A 1 95 ? -11.616 -11.067 24.097 1.00 96.62 95 LYS A N 1
ATOM 744 C CA . LYS A 1 95 ? -11.032 -12.423 24.166 1.00 96.62 95 LYS A CA 1
ATOM 745 C C . LYS A 1 95 ? -11.707 -13.378 23.181 1.00 96.62 95 LYS A C 1
ATOM 747 O O . LYS A 1 95 ? -11.010 -14.149 22.529 1.00 96.62 95 LYS A O 1
ATOM 752 N N . VAL A 1 96 ? -13.035 -13.306 23.065 1.00 96.25 96 VAL A N 1
ATOM 753 C CA . VAL A 1 96 ? -13.819 -14.127 22.128 1.00 96.25 96 VAL A CA 1
ATOM 754 C C . VAL A 1 96 ? -13.478 -13.787 20.677 1.00 96.25 96 VAL A C 1
ATOM 756 O O . VAL A 1 96 ? -13.237 -14.687 19.879 1.00 96.25 96 VAL A O 1
ATOM 759 N N . LEU A 1 97 ? -13.391 -12.505 20.319 1.00 95.38 97 LEU A N 1
ATOM 760 C CA . LEU A 1 97 ? -13.025 -12.115 18.955 1.00 95.38 97 LEU A CA 1
ATOM 761 C C . LEU A 1 97 ? -11.590 -12.521 18.603 1.00 95.38 97 LEU A C 1
ATOM 763 O O . LEU A 1 97 ? -11.334 -12.975 17.490 1.00 95.38 97 LEU A O 1
ATOM 767 N N . LEU A 1 98 ? -10.650 -12.395 19.545 1.00 94.06 98 LEU A N 1
ATOM 768 C CA . LEU A 1 98 ? -9.269 -12.829 19.331 1.00 94.06 98 LEU A CA 1
ATOM 769 C C . LEU A 1 98 ? -9.153 -14.352 19.180 1.00 94.06 98 LEU A C 1
ATOM 771 O O . LEU A 1 98 ? -8.363 -14.806 18.353 1.00 94.06 98 LEU A O 1
ATOM 775 N N . SER A 1 99 ? -9.930 -15.141 19.931 1.00 94.81 99 SER A N 1
ATOM 776 C CA . SER A 1 99 ? -9.936 -16.599 19.770 1.00 94.81 99 SER A CA 1
ATOM 777 C C . SER A 1 99 ? -10.556 -17.022 18.437 1.00 94.81 99 SER A C 1
ATOM 779 O O . SER A 1 99 ? -9.984 -17.861 17.747 1.00 94.81 99 SER A O 1
ATOM 781 N N . GLN A 1 100 ? -11.655 -16.391 18.014 1.00 93.62 100 GLN A N 1
ATOM 782 C CA . GLN A 1 100 ? -12.266 -16.636 16.702 1.00 93.62 100 GLN A CA 1
ATOM 783 C C . GLN A 1 100 ? -11.342 -16.241 15.542 1.00 93.62 100 GLN A C 1
ATOM 785 O O . GLN A 1 100 ? -11.273 -16.954 14.540 1.00 93.62 100 GLN A O 1
ATOM 790 N N . LEU A 1 101 ? -10.598 -15.137 15.684 1.00 91.44 101 LEU A N 1
ATOM 791 C CA . LEU A 1 101 ? -9.586 -14.717 14.713 1.00 91.44 101 LEU A CA 1
ATOM 792 C C . LEU A 1 101 ? -8.449 -15.746 14.617 1.00 91.44 101 LEU A C 1
ATOM 794 O O . LEU A 1 101 ? -8.028 -16.092 13.517 1.00 91.44 101 LEU A O 1
ATOM 798 N N . ALA A 1 102 ? -7.961 -16.250 15.755 1.00 90.62 102 ALA A N 1
ATOM 799 C CA . ALA A 1 102 ? -6.898 -17.255 15.796 1.00 90.62 102 ALA A CA 1
ATOM 800 C C . ALA A 1 102 ? -7.344 -18.611 15.221 1.00 90.62 102 ALA A C 1
ATOM 802 O O . ALA A 1 102 ? -6.555 -19.283 14.562 1.00 90.62 102 ALA A O 1
ATOM 803 N N . ASN A 1 103 ? -8.610 -18.985 15.429 1.00 91.12 103 ASN A N 1
ATOM 804 C CA . ASN A 1 103 ? -9.208 -20.203 14.879 1.00 91.12 103 ASN A CA 1
ATOM 805 C C . ASN A 1 103 ? -9.562 -20.082 13.383 1.00 91.12 103 ASN A C 1
ATOM 807 O O . ASN A 1 103 ? -9.878 -21.089 12.753 1.00 91.12 103 ASN A O 1
ATOM 811 N N . GLY A 1 104 ? -9.521 -18.873 12.810 1.00 85.44 104 GLY A N 1
ATOM 812 C CA . GLY A 1 104 ? -9.887 -18.615 11.413 1.00 85.44 104 GLY A CA 1
ATOM 813 C C . GLY A 1 104 ? -11.395 -18.634 11.135 1.00 85.44 104 GLY A C 1
ATOM 814 O O . GLY A 1 104 ? -11.801 -18.646 9.978 1.00 85.44 104 GLY A O 1
ATOM 815 N N . GLU A 1 105 ? -12.235 -18.632 12.174 1.00 85.31 105 GLU A N 1
ATOM 816 C CA . GLU A 1 105 ? -13.698 -18.572 12.034 1.00 85.31 105 GLU A CA 1
ATOM 817 C C . GLU A 1 105 ? -14.169 -17.163 11.653 1.00 85.31 105 GLU A C 1
ATOM 819 O O . GLU A 1 105 ? -15.153 -16.996 10.932 1.00 85.31 105 GLU A O 1
ATOM 824 N N . LEU A 1 106 ? -13.449 -16.138 12.121 1.00 84.25 106 LEU A N 1
ATOM 825 C CA . LEU A 1 106 ? -13.763 -14.741 11.851 1.00 84.25 106 LEU A CA 1
ATOM 826 C C . LEU A 1 106 ? -12.903 -14.204 10.699 1.00 84.25 106 LEU A C 1
ATOM 828 O O . LEU A 1 106 ? -11.747 -13.820 10.891 1.00 84.25 106 LEU A O 1
ATOM 832 N N . ASN A 1 107 ? -13.494 -14.116 9.508 1.00 85.19 107 ASN A N 1
ATOM 833 C CA . ASN A 1 107 ? -12.871 -13.466 8.357 1.00 85.19 107 ASN A CA 1
ATOM 834 C C . ASN A 1 107 ? -13.055 -11.950 8.450 1.00 85.19 107 ASN A C 1
ATOM 836 O O . ASN A 1 107 ? -14.118 -11.423 8.141 1.00 85.19 107 ASN A O 1
ATOM 840 N N . VAL A 1 108 ? -12.009 -11.250 8.887 1.00 88.00 108 VAL A N 1
ATOM 841 C CA . VAL A 1 108 ? -12.001 -9.777 8.976 1.00 88.00 108 VAL A CA 1
ATOM 842 C C . VAL A 1 108 ? -11.373 -9.134 7.735 1.00 88.00 108 VAL A C 1
ATOM 844 O O . VAL A 1 108 ? -11.376 -7.916 7.599 1.00 88.00 108 VAL A O 1
ATOM 847 N N . ASP A 1 109 ? -10.841 -9.944 6.816 1.00 85.69 109 ASP A N 1
ATOM 848 C CA . ASP A 1 109 ? -10.077 -9.477 5.655 1.00 85.69 109 ASP A CA 1
ATOM 849 C C . ASP A 1 109 ? -10.892 -8.584 4.708 1.00 85.69 109 ASP A C 1
ATOM 851 O O . ASP A 1 109 ? -10.355 -7.606 4.187 1.00 85.69 109 ASP A O 1
ATOM 855 N N . ASP A 1 110 ? -12.191 -8.854 4.554 1.00 85.00 110 ASP A N 1
ATOM 856 C CA . ASP A 1 110 ? -13.096 -8.055 3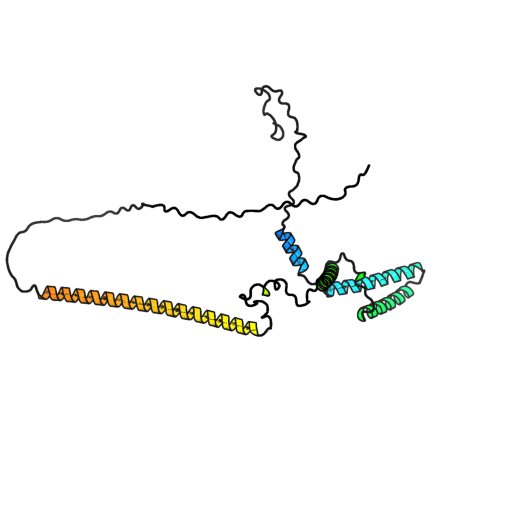.715 1.00 85.00 110 ASP A CA 1
ATOM 857 C C . ASP A 1 110 ? -13.417 -6.676 4.322 1.00 85.00 110 ASP A C 1
ATOM 859 O O . ASP A 1 110 ? -13.727 -5.728 3.601 1.00 85.00 110 ASP A O 1
ATOM 863 N N . GLU A 1 111 ? -13.322 -6.548 5.647 1.00 86.12 111 GLU A N 1
ATOM 864 C CA . GLU A 1 111 ? -13.583 -5.308 6.389 1.00 86.12 111 GLU A CA 1
ATOM 865 C C . GLU A 1 111 ? -12.321 -4.442 6.549 1.00 86.12 111 GLU A C 1
ATOM 867 O O . GLU A 1 111 ? -12.385 -3.322 7.065 1.00 86.12 111 GLU A O 1
ATOM 872 N N . LEU A 1 112 ? -11.151 -4.938 6.130 1.00 88.62 112 LEU A N 1
ATOM 873 C CA . LEU A 1 112 ? -9.905 -4.186 6.238 1.00 88.62 112 LEU A CA 1
ATOM 874 C C . LEU A 1 112 ? -9.930 -2.948 5.334 1.00 88.62 112 LEU A C 1
ATOM 876 O O . LEU A 1 112 ? -10.356 -2.986 4.181 1.00 88.62 112 LEU A O 1
ATOM 880 N N . ASP A 1 113 ? -9.392 -1.836 5.839 1.00 85.62 113 ASP A N 1
ATOM 881 C CA . ASP A 1 113 ? -9.355 -0.587 5.081 1.00 85.62 113 ASP A CA 1
ATOM 882 C C . ASP A 1 113 ? -8.494 -0.736 3.814 1.00 85.62 113 ASP A C 1
ATOM 884 O O . ASP A 1 113 ? -7.263 -0.856 3.872 1.00 85.62 113 ASP A O 1
ATOM 888 N N . ALA A 1 114 ? -9.159 -0.678 2.657 1.00 85.75 114 ALA A N 1
ATOM 889 C CA . ALA A 1 114 ? -8.563 -0.772 1.327 1.00 85.75 114 ALA A CA 1
ATOM 890 C C . ALA A 1 114 ? -7.577 0.369 1.010 1.00 85.75 114 ALA A C 1
ATOM 892 O O . ALA A 1 114 ? -6.829 0.292 0.030 1.00 85.75 114 ALA A O 1
ATOM 893 N N . LYS A 1 115 ? -7.546 1.435 1.824 1.00 87.94 115 LYS A N 1
ATOM 894 C CA . LYS A 1 115 ? -6.530 2.493 1.729 1.00 87.94 115 LYS A CA 1
ATOM 895 C C . LYS A 1 115 ? -5.156 2.025 2.214 1.00 87.94 115 LYS A C 1
ATOM 897 O O . LYS A 1 115 ? -4.151 2.609 1.807 1.00 87.94 115 LYS A O 1
ATOM 902 N N . ASN A 1 116 ? -5.081 0.980 3.043 1.00 88.50 116 ASN A N 1
ATOM 903 C CA . ASN A 1 116 ? -3.806 0.430 3.494 1.00 88.50 116 ASN A CA 1
ATOM 904 C C . ASN A 1 116 ? -3.059 -0.220 2.325 1.00 88.50 116 ASN A C 1
ATOM 906 O O . ASN A 1 116 ? -3.571 -1.124 1.665 1.00 88.50 116 ASN A O 1
ATOM 910 N N . SER A 1 117 ? -1.810 0.199 2.100 1.00 88.69 117 SER A N 1
ATOM 911 C CA . SER A 1 117 ? -1.002 -0.270 0.965 1.00 88.69 117 SER A CA 1
ATOM 912 C C . SER A 1 117 ? -0.844 -1.794 0.935 1.00 88.69 117 SER A C 1
ATOM 914 O O . SER A 1 117 ? -0.985 -2.396 -0.126 1.00 88.69 117 SER A O 1
ATOM 916 N N . HIS A 1 118 ? -0.579 -2.426 2.083 1.00 90.44 118 HIS A N 1
ATOM 917 C CA . HIS A 1 118 ? -0.366 -3.876 2.157 1.00 90.44 118 HIS A CA 1
ATOM 918 C C . HIS A 1 118 ? -1.659 -4.676 1.959 1.00 90.44 118 HIS A C 1
ATOM 920 O O . HIS A 1 118 ? -1.640 -5.683 1.260 1.00 90.44 118 HIS A O 1
ATOM 926 N N . VAL A 1 119 ? -2.789 -4.201 2.493 1.00 91.31 119 VAL A N 1
ATOM 927 C CA . VAL A 1 119 ? -4.111 -4.818 2.271 1.00 91.31 119 VAL A CA 1
ATOM 928 C C . VAL A 1 119 ? -4.491 -4.721 0.794 1.00 91.31 119 VAL A C 1
ATOM 930 O O . VAL A 1 119 ? -4.876 -5.709 0.176 1.00 91.31 119 VAL A O 1
ATOM 933 N N . LYS A 1 120 ? -4.282 -3.553 0.177 1.00 89.62 120 LYS A N 1
ATOM 934 C CA . LYS A 1 120 ? -4.488 -3.367 -1.262 1.00 89.62 120 LYS A CA 1
ATOM 935 C C . LYS A 1 120 ? -3.618 -4.309 -2.097 1.00 89.62 120 LYS A C 1
ATOM 937 O O . LYS A 1 120 ? -4.089 -4.844 -3.096 1.00 89.62 120 LYS A O 1
ATOM 942 N N . GLN A 1 121 ? -2.358 -4.510 -1.707 1.00 89.88 121 GLN A N 1
ATOM 943 C CA . GLN A 1 121 ? -1.463 -5.464 -2.365 1.00 89.88 121 GLN A CA 1
ATOM 944 C C . GLN A 1 121 ? -1.938 -6.909 -2.195 1.00 89.88 121 GLN A C 1
ATOM 946 O O . GLN A 1 121 ? -1.931 -7.640 -3.178 1.00 89.88 121 GLN A O 1
ATOM 951 N N . LEU A 1 122 ? -2.385 -7.305 -0.999 1.00 90.62 122 LEU A N 1
ATOM 952 C CA . LEU A 1 122 ? -2.948 -8.632 -0.742 1.00 90.62 122 LEU A CA 1
ATOM 953 C C . LEU A 1 122 ? -4.165 -8.902 -1.637 1.00 90.62 122 LEU A C 1
ATOM 955 O O . LEU A 1 122 ? -4.201 -9.912 -2.337 1.00 90.62 122 LEU A O 1
ATOM 959 N N . ASN A 1 123 ? -5.107 -7.958 -1.692 1.00 90.69 123 ASN A N 1
ATOM 960 C CA . ASN A 1 123 ? -6.299 -8.066 -2.535 1.00 90.69 123 ASN A CA 1
ATOM 961 C C . ASN A 1 123 ? -5.927 -8.128 -4.021 1.00 90.69 123 ASN A C 1
ATOM 963 O O . ASN A 1 123 ? -6.414 -8.993 -4.744 1.00 90.69 123 ASN A O 1
ATOM 967 N N . ALA A 1 124 ? -4.999 -7.276 -4.468 1.00 90.06 124 ALA A N 1
ATOM 968 C CA . ALA A 1 124 ? -4.505 -7.305 -5.840 1.00 90.06 124 ALA A CA 1
ATOM 969 C C . ALA A 1 124 ? -3.788 -8.624 -6.177 1.00 90.06 124 ALA A C 1
ATOM 971 O O . ALA A 1 124 ? -3.888 -9.094 -7.308 1.00 90.06 124 ALA A O 1
ATOM 972 N N . MET A 1 125 ? -3.070 -9.239 -5.231 1.00 88.81 125 MET A N 1
ATOM 973 C CA . MET A 1 125 ? -2.481 -10.569 -5.421 1.00 88.81 125 MET A CA 1
ATOM 974 C C . MET A 1 125 ? -3.564 -11.637 -5.564 1.00 88.81 125 MET A C 1
ATOM 976 O O . MET A 1 125 ? -3.538 -12.378 -6.544 1.00 88.81 125 MET A O 1
ATOM 980 N N . GLY A 1 126 ? -4.567 -11.641 -4.683 1.00 90.69 126 GLY A N 1
ATOM 981 C CA . GLY A 1 126 ? -5.702 -12.561 -4.777 1.00 90.69 126 GLY A CA 1
ATOM 982 C C . GLY A 1 126 ? -6.483 -12.417 -6.088 1.00 90.69 126 GLY A C 1
ATOM 983 O O . GLY A 1 126 ? -6.824 -13.415 -6.721 1.00 90.69 126 GLY A O 1
ATOM 984 N N . GLU A 1 127 ? -6.719 -11.189 -6.558 1.00 90.88 127 GLU A N 1
ATOM 985 C CA . GLU A 1 127 ? -7.334 -10.936 -7.867 1.00 90.88 127 GLU A CA 1
ATOM 986 C C . GLU A 1 127 ? -6.477 -11.474 -9.014 1.00 90.88 127 GLU A C 1
ATOM 988 O O . GLU A 1 127 ? -6.995 -12.120 -9.923 1.00 90.88 127 GLU A O 1
ATOM 993 N N . ARG A 1 128 ? -5.159 -11.258 -8.976 1.00 89.00 128 ARG A N 1
ATOM 994 C CA . ARG A 1 128 ? -4.240 -11.785 -9.994 1.00 89.00 128 ARG A CA 1
ATOM 995 C C . ARG A 1 128 ? -4.222 -13.304 -10.018 1.00 89.00 128 ARG A C 1
ATOM 997 O O . ARG A 1 128 ? -4.198 -13.860 -11.110 1.00 89.00 128 ARG A O 1
ATOM 1004 N N . ASP A 1 129 ? -4.261 -13.964 -8.867 1.00 90.94 129 ASP A N 1
ATOM 1005 C CA . ASP A 1 129 ? -4.317 -15.425 -8.789 1.00 90.94 129 ASP A CA 1
ATOM 1006 C C . ASP A 1 129 ? -5.653 -15.963 -9.328 1.00 90.94 129 ASP A C 1
ATOM 1008 O O . ASP A 1 129 ? -5.660 -16.943 -10.076 1.00 90.94 129 ASP A O 1
ATOM 1012 N N . ARG A 1 130 ? -6.770 -15.262 -9.069 1.00 93.69 130 ARG A N 1
ATOM 1013 C CA . ARG A 1 130 ? -8.076 -15.545 -9.699 1.00 93.69 130 ARG A CA 1
ATOM 1014 C C . ARG A 1 130 ? -8.033 -15.368 -11.218 1.00 93.69 130 ARG A C 1
ATOM 1016 O O . ARG A 1 130 ? -8.544 -16.212 -11.947 1.00 93.69 130 ARG A O 1
ATOM 1023 N N . PHE A 1 131 ? -7.410 -14.303 -11.722 1.00 92.75 131 PHE A N 1
ATOM 1024 C CA . PHE A 1 131 ? -7.220 -14.129 -13.165 1.00 92.75 131 PHE A CA 1
ATOM 1025 C C . PHE A 1 131 ? -6.302 -15.210 -13.742 1.00 92.75 131 PHE A C 1
ATOM 1027 O O . PHE A 1 131 ? -6.580 -15.740 -14.814 1.00 92.75 131 PHE A O 1
ATOM 1034 N N . ARG A 1 132 ? -5.230 -15.579 -13.034 1.00 91.56 132 ARG A N 1
ATOM 1035 C CA . ARG A 1 132 ? -4.277 -16.609 -13.464 1.00 91.56 132 ARG A CA 1
ATOM 1036 C C . ARG A 1 132 ? -4.975 -17.955 -13.651 1.00 91.56 132 ARG A C 1
ATOM 1038 O O . ARG A 1 132 ? -4.805 -18.575 -14.701 1.00 91.56 132 ARG A O 1
ATOM 1045 N N . SER A 1 133 ? -5.801 -18.360 -12.687 1.00 93.75 133 SER A N 1
ATOM 1046 C CA . SER A 1 133 ? -6.592 -19.589 -12.789 1.00 93.75 133 SER A CA 1
ATOM 1047 C C . SER A 1 133 ? -7.655 -19.502 -13.888 1.00 93.75 133 SER A C 1
ATOM 1049 O O . SER A 1 133 ? -7.787 -20.444 -14.668 1.00 93.75 133 SER A O 1
ATOM 1051 N N . ALA A 1 134 ? -8.337 -18.360 -14.031 1.00 96.25 134 ALA A N 1
ATOM 1052 C CA . ALA A 1 134 ? -9.329 -18.144 -15.086 1.00 96.25 134 ALA A CA 1
ATOM 1053 C C . ALA A 1 134 ? -8.734 -18.238 -16.504 1.00 96.25 134 ALA A C 1
ATOM 1055 O O . ALA A 1 134 ? -9.358 -18.802 -17.399 1.00 96.25 134 ALA A O 1
ATOM 1056 N N . PHE A 1 135 ? -7.511 -17.740 -16.712 1.00 94.31 135 PHE A N 1
ATOM 1057 C CA . PHE A 1 135 ? -6.792 -17.859 -17.986 1.00 94.31 135 PHE A CA 1
ATOM 1058 C C . PHE A 1 135 ? -6.118 -19.228 -18.193 1.00 94.31 135 PHE A C 1
ATOM 1060 O O . PHE A 1 135 ? -5.447 -19.428 -19.205 1.00 94.31 135 PHE A O 1
ATOM 1067 N N . GLY A 1 136 ? -6.263 -20.171 -17.254 1.00 93.00 136 GLY A N 1
ATOM 1068 C CA . GLY A 1 136 ? -5.638 -21.495 -17.340 1.00 93.00 136 GLY A CA 1
ATOM 1069 C C . GLY A 1 136 ? -4.110 -21.461 -17.241 1.00 93.00 136 GLY A C 1
ATOM 1070 O O . GLY A 1 136 ? -3.429 -22.380 -17.700 1.00 93.00 136 GLY A O 1
ATOM 1071 N N . ILE A 1 137 ? -3.550 -20.397 -16.664 1.00 91.12 137 ILE A N 1
ATOM 1072 C CA . ILE A 1 137 ? -2.114 -20.273 -16.434 1.00 91.12 137 ILE A CA 1
ATOM 1073 C C . ILE A 1 137 ? -1.775 -21.084 -15.177 1.00 91.12 137 ILE A C 1
ATOM 1075 O O . ILE A 1 137 ? -2.346 -20.871 -14.108 1.00 91.12 137 ILE A O 1
ATOM 1079 N N . LYS A 1 138 ? -0.835 -22.025 -15.307 1.00 90.38 138 LYS A N 1
ATOM 1080 C CA . LYS A 1 138 ? -0.378 -22.872 -14.193 1.00 90.38 138 LYS A CA 1
ATOM 1081 C C . LYS A 1 138 ? 0.304 -22.040 -13.102 1.00 90.38 138 LYS A C 1
ATOM 1083 O O . LYS A 1 138 ? 0.882 -20.996 -13.390 1.00 90.38 138 LYS A O 1
ATOM 1088 N N . GLU A 1 139 ? 0.284 -22.525 -11.862 1.00 88.12 139 GLU A N 1
ATOM 1089 C CA . GLU A 1 139 ? 0.969 -21.866 -10.737 1.00 88.12 139 GLU A CA 1
ATOM 1090 C C . GLU A 1 139 ? 2.490 -21.813 -10.931 1.00 88.12 139 GLU A C 1
ATOM 1092 O O . GLU A 1 139 ? 3.109 -20.792 -10.643 1.00 88.12 139 GLU A O 1
ATOM 1097 N N . ASP A 1 140 ? 3.062 -22.850 -11.546 1.00 88.06 140 ASP A N 1
ATOM 1098 C CA . ASP A 1 140 ? 4.493 -22.944 -11.872 1.00 88.06 140 ASP A CA 1
ATOM 1099 C C . ASP A 1 140 ? 4.904 -22.098 -13.092 1.00 88.06 140 ASP A C 1
ATOM 1101 O O . ASP A 1 140 ? 6.023 -22.209 -13.600 1.00 88.06 140 ASP A O 1
ATOM 1105 N N . TYR A 1 141 ? 3.995 -21.282 -13.635 1.00 87.19 141 TYR A N 1
ATOM 1106 C CA . TYR A 1 141 ? 4.275 -20.485 -14.821 1.00 87.19 141 TYR A CA 1
ATOM 1107 C C . TYR A 1 141 ? 5.304 -19.390 -14.523 1.00 87.19 141 TYR A C 1
ATOM 1109 O O . TYR A 1 141 ? 5.023 -18.391 -13.857 1.00 87.19 141 TYR A O 1
ATOM 1117 N N . VAL A 1 142 ? 6.499 -19.547 -15.094 1.00 85.19 142 VAL A N 1
ATOM 1118 C CA . VAL A 1 142 ? 7.558 -18.539 -15.024 1.00 85.19 142 VAL A CA 1
ATOM 1119 C C . VAL A 1 142 ? 7.347 -17.503 -16.135 1.00 85.19 142 VAL A C 1
ATOM 1121 O O . VAL A 1 142 ? 7.361 -17.868 -17.318 1.00 85.19 142 VAL A O 1
ATOM 1124 N N . PRO A 1 143 ? 7.187 -16.204 -15.816 1.00 81.50 143 PRO A N 1
ATOM 1125 C CA . PRO A 1 143 ? 7.029 -15.169 -16.832 1.00 81.50 143 PRO A CA 1
ATOM 1126 C C . PRO A 1 143 ? 8.247 -15.139 -17.770 1.00 81.50 143 PRO A C 1
ATOM 1128 O O . PRO A 1 143 ? 9.392 -15.128 -17.325 1.00 81.50 143 PRO A O 1
ATOM 1131 N N . GLY A 1 144 ? 7.997 -15.145 -19.083 1.00 82.38 144 GLY A N 1
ATOM 1132 C CA . GLY A 1 144 ? 9.037 -15.182 -20.123 1.00 82.38 144 GLY A CA 1
ATOM 1133 C C . GLY A 1 144 ? 9.433 -16.586 -20.606 1.00 82.38 144 GLY A C 1
ATOM 1134 O O . GLY A 1 144 ? 10.148 -16.695 -21.601 1.00 82.38 144 GLY A O 1
ATOM 1135 N N . SER A 1 145 ? 8.933 -17.655 -19.972 1.00 82.75 145 SER A N 1
ATOM 1136 C CA . SER A 1 145 ? 9.162 -19.044 -20.414 1.00 82.75 145 SER A CA 1
ATOM 1137 C C . SER A 1 145 ? 8.349 -19.445 -21.655 1.00 82.75 145 SER A C 1
ATOM 1139 O O . SER A 1 145 ? 8.723 -20.366 -22.378 1.00 82.75 145 SER A O 1
ATOM 1141 N N . SER A 1 146 ? 7.278 -18.712 -21.977 1.00 79.81 146 SER A N 1
ATOM 1142 C CA . SER A 1 146 ? 6.356 -19.032 -23.079 1.00 79.81 146 SER A CA 1
ATOM 1143 C C . SER A 1 146 ? 7.017 -19.106 -24.463 1.00 79.81 146 SER A C 1
ATOM 1145 O O . SER A 1 146 ? 6.545 -19.842 -25.326 1.00 79.81 146 SER A O 1
ATOM 1147 N N . MET A 1 147 ? 8.132 -18.398 -24.678 1.00 78.69 147 MET A N 1
ATOM 1148 C CA . MET A 1 147 ? 8.871 -18.402 -25.949 1.00 78.69 147 MET A CA 1
ATOM 1149 C C . MET A 1 147 ? 10.073 -19.358 -25.972 1.00 78.69 147 MET A C 1
ATOM 1151 O O . MET A 1 147 ? 10.678 -19.541 -27.030 1.00 78.69 147 MET A O 1
ATOM 1155 N N . GLN A 1 148 ? 10.428 -19.985 -24.844 1.00 72.12 148 GLN A N 1
ATOM 1156 C CA . GLN A 1 148 ? 11.568 -20.912 -24.777 1.00 72.12 148 GLN A CA 1
ATOM 1157 C C . GLN A 1 148 ? 11.312 -22.161 -25.631 1.00 72.12 148 GLN A C 1
ATOM 1159 O O . GLN A 1 148 ? 12.179 -22.584 -26.390 1.00 72.12 148 GLN A O 1
ATOM 1164 N N . ASN A 1 149 ? 10.076 -22.664 -25.619 1.00 69.06 149 ASN A N 1
ATOM 1165 C CA . ASN A 1 149 ? 9.665 -23.815 -26.427 1.00 69.06 149 ASN A CA 1
ATOM 1166 C C . ASN A 1 149 ? 9.600 -23.518 -27.937 1.00 69.06 149 ASN A C 1
ATOM 1168 O O . ASN A 1 149 ? 9.543 -24.448 -28.737 1.00 69.06 149 ASN A O 1
ATOM 1172 N N . MET A 1 150 ? 9.622 -22.242 -28.345 1.00 70.81 150 MET A N 1
ATOM 1173 C CA . MET A 1 150 ? 9.639 -21.856 -29.762 1.00 70.81 150 MET A CA 1
ATOM 1174 C C . MET A 1 150 ? 11.048 -21.835 -30.368 1.00 70.81 150 MET A C 1
ATOM 1176 O O . MET A 1 150 ? 11.179 -21.876 -31.588 1.00 70.81 150 MET A O 1
ATOM 1180 N N . ASN A 1 151 ? 12.101 -21.806 -29.543 1.00 64.31 151 ASN A N 1
ATOM 1181 C CA . ASN A 1 151 ? 13.493 -21.838 -29.990 1.00 64.31 151 ASN A CA 1
ATOM 1182 C C . ASN A 1 151 ? 14.242 -23.007 -29.325 1.00 64.31 151 ASN A C 1
ATOM 1184 O O . ASN A 1 151 ? 14.919 -22.803 -28.316 1.00 64.31 151 ASN A O 1
ATOM 1188 N N . PRO A 1 152 ? 14.204 -24.222 -29.909 1.00 62.91 152 PRO A N 1
ATOM 1189 C CA . PRO A 1 152 ? 14.807 -25.425 -29.320 1.00 62.91 152 PRO A CA 1
ATOM 1190 C C . PRO A 1 152 ? 16.339 -25.357 -29.159 1.00 62.91 152 PRO A C 1
ATOM 1192 O O . PRO A 1 152 ? 16.948 -26.245 -28.572 1.00 62.91 152 PRO A O 1
ATOM 1195 N N . THR A 1 153 ? 16.994 -24.317 -29.681 1.00 60.31 153 THR A N 1
ATOM 1196 C CA . THR A 1 153 ? 18.453 -24.143 -29.653 1.00 60.31 153 THR A CA 1
ATOM 1197 C C . THR A 1 153 ? 18.991 -23.383 -28.438 1.00 60.31 153 THR A C 1
ATOM 1199 O O . THR A 1 153 ? 20.210 -23.254 -28.312 1.00 60.31 153 THR A O 1
ATOM 1202 N N . LEU A 1 154 ? 18.137 -22.853 -27.557 1.00 56.12 154 LEU A N 1
ATOM 1203 C CA . LEU A 1 154 ? 18.578 -22.154 -26.345 1.00 56.12 154 LEU A CA 1
ATOM 1204 C C . LEU A 1 154 ? 18.228 -22.988 -25.107 1.00 56.12 154 LEU A C 1
ATOM 1206 O O . LEU A 1 154 ? 17.065 -23.010 -24.711 1.00 56.12 154 LEU A O 1
ATOM 1210 N N . PRO A 1 155 ? 19.206 -23.679 -24.489 1.00 55.62 155 PRO A N 1
ATOM 1211 C CA . PRO A 1 155 ? 18.962 -24.381 -23.240 1.00 55.62 155 PRO A CA 1
ATOM 1212 C C . PRO A 1 155 ? 18.588 -23.380 -22.144 1.00 55.62 155 PRO A C 1
ATOM 1214 O O . PRO A 1 155 ? 19.182 -22.303 -22.028 1.00 55.62 155 PRO A O 1
ATOM 1217 N N . ASP A 1 156 ? 17.586 -23.767 -21.364 1.00 56.44 156 ASP A N 1
ATOM 1218 C CA . ASP A 1 156 ? 16.968 -22.986 -20.306 1.00 56.44 156 ASP A CA 1
ATOM 1219 C C . ASP A 1 156 ? 18.000 -22.558 -19.248 1.00 56.44 156 ASP A C 1
ATOM 1221 O O . ASP A 1 156 ? 18.626 -23.381 -18.580 1.00 56.44 156 ASP A O 1
ATOM 1225 N N . LEU A 1 157 ? 18.226 -21.248 -19.122 1.00 56.12 157 LEU A N 1
ATOM 1226 C CA . LEU A 1 157 ? 19.167 -20.690 -18.145 1.00 56.12 157 LEU A CA 1
ATOM 1227 C C . LEU A 1 157 ? 18.562 -20.610 -16.736 1.00 56.12 157 LEU A C 1
ATOM 1229 O O . LEU A 1 157 ? 19.313 -20.417 -15.778 1.00 56.12 157 LEU A O 1
ATOM 1233 N N . ASN A 1 158 ? 17.238 -20.757 -16.608 1.00 52.84 158 ASN A N 1
ATOM 1234 C CA . ASN A 1 158 ? 16.511 -20.516 -15.362 1.00 52.84 158 ASN A CA 1
ATOM 1235 C C . ASN A 1 158 ? 16.032 -21.801 -14.665 1.00 52.84 158 ASN A C 1
ATOM 1237 O O . ASN A 1 158 ? 15.802 -21.755 -13.461 1.00 52.84 158 ASN A O 1
ATOM 1241 N N . ALA A 1 159 ? 15.963 -22.945 -15.355 1.00 53.84 159 ALA A N 1
ATOM 1242 C CA . ALA A 1 159 ? 15.604 -24.238 -14.750 1.00 53.84 159 ALA A CA 1
ATOM 1243 C C . ALA A 1 159 ? 16.667 -24.827 -13.797 1.00 53.84 159 ALA A C 1
ATOM 1245 O O . ALA A 1 159 ? 16.403 -25.807 -13.112 1.00 53.84 159 ALA A O 1
ATOM 1246 N N . VAL A 1 160 ? 17.868 -24.243 -13.711 1.00 47.59 160 VAL A N 1
ATOM 1247 C CA . VAL A 1 160 ? 18.993 -24.777 -12.911 1.00 47.59 160 VAL A CA 1
ATOM 1248 C C . VAL A 1 160 ? 19.101 -24.082 -11.545 1.00 47.59 160 VAL A C 1
ATOM 1250 O O . VAL A 1 160 ? 20.183 -23.703 -11.089 1.00 47.59 160 VAL A O 1
ATOM 1253 N N . VAL A 1 161 ? 17.964 -23.838 -10.890 1.00 48.03 161 VAL A N 1
ATOM 1254 C CA . VAL A 1 161 ? 17.931 -23.327 -9.510 1.00 48.03 161 VAL A CA 1
ATOM 1255 C C . VAL A 1 161 ? 17.455 -24.424 -8.563 1.00 48.03 161 VAL A C 1
ATOM 1257 O O . VAL A 1 161 ? 16.553 -24.223 -7.765 1.00 48.03 161 VAL A O 1
ATOM 1260 N N . GLU A 1 162 ? 18.143 -25.562 -8.601 1.00 46.25 162 GLU A N 1
ATOM 1261 C CA . GLU A 1 162 ? 18.321 -26.403 -7.419 1.00 46.25 162 GLU A CA 1
ATOM 1262 C C . GLU A 1 162 ? 19.756 -26.221 -6.901 1.00 46.25 162 GLU A C 1
ATOM 1264 O O . GLU A 1 162 ? 20.706 -25.942 -7.638 1.00 46.25 162 GLU A O 1
ATOM 1269 N N . THR A 1 163 ? 19.901 -26.202 -5.582 1.00 52.47 163 THR A N 1
ATOM 1270 C CA . THR A 1 163 ? 20.979 -25.524 -4.844 1.00 52.47 163 THR A CA 1
ATOM 1271 C C . THR A 1 163 ? 22.385 -26.117 -4.999 1.00 52.47 163 THR A C 1
ATOM 1273 O O . THR A 1 163 ? 23.356 -25.466 -4.598 1.00 52.47 163 THR A O 1
ATOM 1276 N N . ASP A 1 164 ? 22.527 -27.269 -5.651 1.00 54.34 164 ASP A N 1
ATOM 1277 C CA . ASP A 1 164 ? 23.797 -27.992 -5.781 1.00 54.34 164 ASP A CA 1
ATOM 1278 C C . ASP A 1 164 ? 24.586 -27.635 -7.054 1.00 54.34 164 ASP A C 1
ATOM 1280 O O . ASP A 1 164 ? 25.824 -27.593 -7.049 1.00 54.34 164 ASP A O 1
ATOM 1284 N N . ASP A 1 165 ? 23.902 -27.195 -8.112 1.00 56.94 165 ASP A N 1
ATOM 1285 C CA . ASP A 1 165 ? 24.535 -26.879 -9.398 1.00 56.94 165 ASP A CA 1
ATOM 1286 C C . ASP A 1 165 ? 25.284 -25.542 -9.402 1.00 56.94 165 ASP A C 1
ATOM 1288 O O . ASP A 1 165 ? 26.202 -25.317 -10.200 1.00 56.94 165 ASP A O 1
ATOM 1292 N N . LYS A 1 166 ? 24.976 -24.642 -8.459 1.00 57.03 166 LYS A N 1
ATOM 1293 C CA . LYS A 1 166 ? 25.687 -23.359 -8.316 1.00 57.03 166 LYS A CA 1
ATOM 1294 C C . LYS A 1 166 ? 27.159 -23.568 -7.947 1.00 57.03 166 LYS A C 1
ATOM 1296 O O . LYS A 1 166 ? 28.021 -22.853 -8.469 1.00 57.03 166 LYS A O 1
ATOM 1301 N N . LYS A 1 167 ? 27.469 -24.557 -7.096 1.00 64.56 167 LYS A N 1
ATOM 1302 C CA . LYS A 1 167 ? 28.855 -24.901 -6.722 1.00 64.56 167 LYS A CA 1
ATOM 1303 C C . LYS A 1 167 ? 29.601 -25.525 -7.903 1.00 64.56 167 LYS A C 1
ATOM 1305 O O . LYS A 1 167 ? 30.700 -25.069 -8.225 1.00 64.56 167 LYS A O 1
ATOM 1310 N N . ALA A 1 168 ? 28.971 -26.461 -8.615 1.00 69.31 168 ALA A N 1
ATOM 1311 C CA . ALA A 1 168 ? 29.545 -27.081 -9.811 1.00 69.31 168 ALA A CA 1
ATOM 1312 C C . ALA A 1 168 ? 29.812 -26.052 -10.929 1.00 69.31 168 ALA A C 1
ATOM 1314 O O . ALA A 1 168 ? 30.881 -26.042 -11.547 1.00 69.31 168 ALA A O 1
ATOM 1315 N N . LEU A 1 169 ? 28.894 -25.105 -11.146 1.00 67.38 169 LEU A N 1
ATOM 1316 C CA . LEU A 1 169 ? 29.052 -24.047 -12.145 1.00 67.38 169 LEU A CA 1
ATOM 1317 C C . LEU A 1 169 ? 30.176 -23.061 -11.781 1.00 67.38 169 LEU A C 1
ATOM 1319 O O . LEU A 1 169 ? 30.913 -22.601 -12.664 1.00 67.38 169 LEU A O 1
ATOM 1323 N N . LEU A 1 170 ? 30.330 -22.722 -10.496 1.00 73.19 170 LEU A N 1
ATOM 1324 C CA . LEU A 1 170 ? 31.428 -21.882 -10.008 1.00 73.19 170 LEU A CA 1
ATOM 1325 C C . LEU A 1 170 ? 32.783 -22.576 -10.190 1.00 73.19 170 LEU A C 1
ATOM 1327 O O . LEU A 1 170 ? 33.734 -21.939 -10.656 1.00 73.19 170 LEU A O 1
ATOM 1331 N N . GLU A 1 171 ? 32.855 -23.879 -9.926 1.00 74.94 171 GLU A N 1
ATOM 1332 C CA . GLU A 1 171 ? 34.066 -24.675 -10.120 1.00 74.94 171 GLU A CA 1
ATOM 1333 C C . GLU A 1 171 ? 34.426 -24.821 -11.610 1.00 74.94 171 GLU A C 1
ATOM 1335 O O . GLU A 1 171 ? 35.577 -24.616 -12.006 1.00 74.94 171 GLU A O 1
ATOM 1340 N N . LEU A 1 172 ? 33.437 -25.047 -12.481 1.00 76.94 172 LEU A N 1
ATOM 1341 C CA . LEU A 1 172 ? 33.626 -25.065 -13.936 1.00 76.94 172 LEU A CA 1
ATOM 1342 C C . LEU A 1 172 ? 34.061 -23.696 -14.478 1.00 76.94 172 LEU A C 1
ATOM 1344 O O . LEU A 1 172 ? 34.933 -23.612 -15.351 1.00 76.94 172 LEU A O 1
ATOM 1348 N N . LYS A 1 173 ? 33.511 -22.594 -13.951 1.00 78.88 173 LYS A N 1
ATOM 1349 C CA . LYS A 1 173 ? 33.959 -21.232 -14.290 1.00 78.88 173 LYS A CA 1
ATOM 1350 C C . LYS A 1 173 ? 35.389 -20.975 -13.803 1.00 78.88 173 LYS A C 1
ATOM 1352 O O . LYS A 1 173 ? 36.153 -20.320 -14.522 1.00 78.88 173 LYS A O 1
ATOM 1357 N N . ALA A 1 174 ? 35.779 -21.492 -12.638 1.00 83.38 174 ALA A N 1
ATOM 1358 C CA . ALA A 1 174 ? 37.142 -21.391 -12.118 1.00 83.38 174 ALA A CA 1
ATOM 1359 C C . ALA A 1 174 ? 38.143 -22.178 -12.984 1.00 83.38 174 ALA A C 1
ATOM 1361 O O . ALA A 1 174 ? 39.149 -21.604 -13.414 1.00 83.38 174 ALA A O 1
ATOM 1362 N N . LYS A 1 175 ? 37.817 -23.425 -13.352 1.00 80.38 175 LYS A N 1
ATOM 1363 C CA . LYS A 1 175 ? 38.610 -24.271 -14.265 1.00 80.38 175 LYS A CA 1
ATOM 1364 C C . LYS A 1 175 ? 38.784 -23.613 -15.641 1.00 80.38 175 LYS A C 1
ATOM 1366 O O . LYS A 1 175 ? 39.909 -23.427 -16.102 1.00 80.38 175 LYS A O 1
ATOM 1371 N N . LYS A 1 176 ? 37.705 -23.087 -16.240 1.00 81.50 176 LYS A N 1
ATOM 1372 C CA . LYS A 1 176 ? 37.768 -22.337 -17.515 1.00 81.50 176 LYS A CA 1
ATOM 1373 C C . LYS A 1 176 ? 38.637 -21.072 -17.425 1.00 81.50 176 LYS A C 1
ATOM 1375 O O . LYS A 1 176 ? 39.346 -20.728 -18.377 1.00 81.50 176 LYS A O 1
ATOM 1380 N N . LYS A 1 177 ? 38.613 -20.354 -16.294 1.00 83.75 177 LYS A N 1
ATOM 1381 C CA . LYS A 1 177 ? 39.491 -19.190 -16.059 1.00 83.75 177 LYS A CA 1
ATOM 1382 C C . LYS A 1 177 ? 40.960 -19.608 -15.905 1.00 83.75 177 LYS A C 1
ATOM 1384 O O . LYS A 1 177 ? 41.829 -18.900 -16.426 1.00 83.75 177 LYS A O 1
ATOM 1389 N N . ALA A 1 178 ? 41.241 -20.730 -15.241 1.00 83.62 178 ALA A N 1
ATOM 1390 C CA . ALA A 1 178 ? 42.586 -21.287 -15.098 1.00 83.62 178 ALA A CA 1
ATOM 1391 C C . ALA A 1 178 ? 43.169 -21.718 -16.456 1.00 83.62 178 ALA A C 1
ATOM 1393 O O . ALA A 1 178 ? 44.254 -21.258 -16.824 1.00 83.62 178 ALA A O 1
ATOM 1394 N N . ASP A 1 179 ? 42.402 -22.442 -17.272 1.00 81.94 179 ASP A N 1
ATOM 1395 C CA . ASP A 1 179 ? 42.809 -22.848 -18.625 1.00 81.94 179 ASP A CA 1
ATOM 1396 C C . ASP A 1 179 ? 43.073 -21.655 -19.541 1.00 81.94 179 ASP A C 1
ATOM 1398 O O . ASP A 1 179 ? 44.061 -21.610 -20.282 1.00 81.94 179 ASP A O 1
ATOM 1402 N N . LYS A 1 180 ? 42.239 -20.612 -19.457 1.00 85.69 180 LYS A N 1
ATOM 1403 C CA . LYS A 1 180 ? 42.457 -19.377 -20.220 1.00 85.69 180 LYS A CA 1
ATOM 1404 C C . LYS A 1 180 ? 43.762 -18.683 -19.813 1.00 85.69 180 LYS A C 1
ATOM 1406 O O . LYS A 1 180 ? 44.440 -18.115 -20.677 1.00 85.69 180 LYS A O 1
ATOM 1411 N N . LYS A 1 181 ? 44.140 -18.724 -18.528 1.00 87.12 181 LYS A N 1
ATOM 1412 C CA . LYS A 1 181 ? 45.425 -18.194 -18.036 1.00 87.12 181 LYS A CA 1
ATOM 1413 C C . LYS A 1 181 ? 46.605 -19.052 -18.510 1.00 87.12 181 LYS A C 1
ATOM 1415 O O . LYS A 1 181 ? 47.575 -18.484 -19.018 1.00 87.12 181 LYS A O 1
ATOM 1420 N N . LEU A 1 182 ? 46.512 -20.380 -18.429 1.00 87.44 182 LEU A N 1
ATOM 1421 C CA . LEU A 1 182 ? 47.546 -21.306 -18.913 1.00 87.44 182 LEU A CA 1
ATOM 1422 C C . LEU A 1 182 ? 47.777 -21.159 -20.422 1.00 87.44 182 LEU A C 1
ATOM 1424 O O . LEU A 1 182 ? 48.907 -20.960 -20.868 1.00 87.44 182 LEU A O 1
ATOM 1428 N N . ARG A 1 183 ? 46.703 -21.101 -21.217 1.00 86.44 183 ARG A N 1
ATOM 1429 C CA . ARG A 1 183 ? 46.780 -20.907 -22.673 1.00 86.44 183 ARG A CA 1
ATOM 1430 C C . ARG A 1 183 ? 47.403 -19.560 -23.055 1.00 86.44 183 ARG A C 1
ATOM 1432 O O . ARG A 1 183 ? 48.128 -19.476 -24.049 1.00 86.44 183 ARG A O 1
ATOM 1439 N N . LYS A 1 184 ? 47.171 -18.498 -22.269 1.00 88.25 184 LYS A N 1
ATOM 1440 C CA . LYS A 1 184 ? 47.850 -17.200 -22.447 1.00 88.25 184 LYS A CA 1
ATOM 1441 C C . LYS A 1 184 ? 49.348 -17.282 -22.123 1.00 88.25 184 LYS A C 1
ATOM 1443 O O . LYS A 1 184 ? 50.141 -16.728 -22.886 1.00 88.25 184 LYS A O 1
ATOM 1448 N N . LYS A 1 185 ? 49.743 -17.979 -21.049 1.00 88.56 185 LYS A N 1
ATOM 1449 C CA . LYS A 1 185 ? 51.160 -18.199 -20.697 1.00 88.56 185 LYS A CA 1
ATOM 1450 C C . LYS A 1 185 ? 51.890 -18.991 -21.789 1.00 88.56 185 LYS A C 1
ATOM 1452 O O . LYS A 1 185 ? 52.886 -18.494 -22.311 1.00 88.56 185 LYS A O 1
ATOM 1457 N N . LEU A 1 186 ? 51.318 -20.109 -22.244 1.00 87.56 186 LEU A N 1
ATOM 1458 C CA . LEU A 1 186 ? 51.870 -20.930 -23.331 1.00 87.56 186 LEU A CA 1
ATOM 1459 C C . LEU A 1 186 ? 52.034 -20.144 -24.642 1.00 87.56 186 LEU A C 1
ATOM 1461 O O . LEU A 1 186 ? 53.051 -20.261 -25.325 1.00 87.56 186 LEU A O 1
ATOM 1465 N N . LYS A 1 187 ? 51.071 -19.278 -24.997 1.00 87.94 187 LYS A N 1
ATOM 1466 C CA . LYS A 1 187 ? 51.209 -18.387 -26.166 1.00 87.94 187 LYS A CA 1
ATOM 1467 C C . LYS A 1 187 ? 52.350 -17.375 -26.003 1.00 87.94 187 LYS A C 1
ATOM 1469 O O . LYS A 1 187 ? 53.060 -17.103 -26.973 1.00 87.94 187 LYS A O 1
ATOM 1474 N N . LYS A 1 188 ? 52.538 -16.811 -24.803 1.00 88.06 188 LYS A N 1
ATOM 1475 C CA . LYS A 1 188 ? 53.620 -15.852 -24.514 1.00 88.06 188 LYS A CA 1
ATOM 1476 C C . LYS A 1 188 ? 54.994 -16.527 -24.590 1.00 88.06 188 LYS A C 1
ATOM 1478 O O . LYS A 1 188 ? 55.923 -15.950 -25.153 1.00 88.06 188 LYS A O 1
ATOM 1483 N N . GLU A 1 189 ? 55.098 -17.756 -24.100 1.00 88.00 189 GLU A N 1
ATOM 1484 C CA . GLU A 1 189 ? 56.324 -18.552 -24.127 1.00 88.00 189 GLU A CA 1
ATOM 1485 C C . GLU A 1 189 ? 56.706 -18.991 -25.546 1.00 88.00 189 GLU A C 1
ATOM 1487 O O . GLU A 1 189 ? 57.825 -18.715 -25.984 1.00 88.00 189 GLU A O 1
ATOM 1492 N N . LYS A 1 190 ? 55.746 -19.499 -26.335 1.00 87.19 190 LYS A N 1
ATOM 1493 C CA . LYS A 1 190 ? 55.955 -19.792 -27.767 1.00 87.19 190 LYS A CA 1
ATOM 1494 C C . LYS A 1 190 ? 56.405 -18.556 -28.557 1.00 87.19 190 LYS A C 1
ATOM 1496 O O . LYS A 1 190 ? 57.256 -18.655 -29.439 1.00 87.19 190 LYS A O 1
ATOM 1501 N N . LYS A 1 191 ? 55.883 -17.361 -28.239 1.00 86.56 191 LYS A N 1
ATOM 1502 C CA . LYS A 1 191 ? 56.327 -16.101 -28.869 1.00 86.56 191 LYS A CA 1
ATOM 1503 C C . LYS A 1 191 ? 57.765 -15.732 -28.469 1.00 86.56 191 LYS A C 1
ATOM 1505 O O . LYS A 1 191 ? 58.512 -15.225 -29.305 1.00 86.56 191 LYS A O 1
ATOM 1510 N N . LYS A 1 192 ? 58.166 -15.997 -27.219 1.00 86.62 192 LYS A N 1
ATOM 1511 C CA . LYS A 1 192 ? 59.532 -15.760 -26.718 1.00 86.62 192 LYS A CA 1
ATOM 1512 C C . LYS A 1 192 ? 60.543 -16.721 -27.356 1.00 86.62 192 LYS A C 1
ATOM 1514 O O . LYS A 1 192 ? 61.600 -16.259 -27.779 1.00 86.62 192 LYS A O 1
ATOM 1519 N N . GLN A 1 193 ? 60.197 -18.003 -27.497 1.00 84.00 193 GLN A N 1
ATOM 1520 C CA . GLN A 1 193 ? 61.018 -19.002 -28.197 1.00 84.00 193 GLN A CA 1
ATOM 1521 C C . GLN A 1 193 ? 61.216 -18.633 -29.673 1.00 84.00 193 GLN A C 1
ATOM 1523 O O . GLN A 1 193 ? 62.355 -18.486 -30.106 1.00 84.00 193 GLN A O 1
ATOM 1528 N N . LYS A 1 194 ? 60.141 -18.293 -30.405 1.00 86.94 194 LYS A N 1
ATOM 1529 C CA . LYS A 1 194 ? 60.253 -17.817 -31.800 1.00 86.94 194 LYS A CA 1
ATOM 1530 C C . LYS A 1 194 ? 61.141 -16.574 -31.953 1.00 86.94 194 LYS A C 1
ATOM 1532 O O . LYS A 1 194 ? 61.820 -16.421 -32.966 1.00 86.94 194 LYS A O 1
ATOM 1537 N N . LYS A 1 195 ? 61.144 -15.660 -30.972 1.00 85.56 195 LYS A N 1
ATOM 1538 C CA . LYS A 1 195 ? 62.024 -14.476 -30.990 1.00 85.56 195 LYS A CA 1
ATOM 1539 C C . LYS A 1 195 ? 63.493 -14.856 -30.760 1.00 85.56 195 LYS A C 1
ATOM 1541 O O . LYS A 1 195 ? 64.361 -14.274 -31.405 1.00 85.56 195 LYS A O 1
ATOM 1546 N N . ARG A 1 196 ? 63.768 -15.822 -29.874 1.00 85.50 196 ARG A N 1
ATOM 1547 C CA . ARG A 1 196 ? 65.120 -16.353 -29.631 1.00 85.50 196 ARG A CA 1
ATOM 1548 C C . ARG A 1 196 ? 65.668 -17.077 -30.860 1.00 85.50 196 ARG A C 1
ATOM 1550 O O . ARG A 1 196 ? 66.745 -16.710 -31.310 1.00 85.50 196 ARG A O 1
ATOM 1557 N N . GLU A 1 197 ? 64.885 -17.963 -31.471 1.00 86.56 197 GLU A N 1
ATOM 1558 C CA . GLU A 1 197 ? 65.270 -18.657 -32.710 1.00 86.56 197 GLU A CA 1
ATOM 1559 C C . GLU A 1 197 ? 65.552 -17.684 -33.861 1.00 86.56 197 GLU A C 1
ATOM 1561 O O . GLU A 1 197 ? 66.516 -17.854 -34.602 1.00 86.56 197 GLU A O 1
ATOM 1566 N N . LYS A 1 198 ? 64.745 -16.620 -34.013 1.00 85.88 198 LYS A N 1
ATOM 1567 C CA . LYS A 1 198 ? 65.026 -15.574 -35.011 1.00 85.88 198 LYS A CA 1
ATOM 1568 C C . LYS A 1 198 ? 66.344 -14.847 -34.735 1.00 85.88 198 LYS A C 1
ATOM 1570 O O . LYS A 1 198 ? 67.077 -14.574 -35.681 1.00 85.88 198 LYS A O 1
ATOM 1575 N N . LYS A 1 199 ? 66.648 -14.540 -33.469 1.00 85.62 199 LYS A N 1
ATOM 1576 C CA . LYS A 1 199 ? 67.900 -13.870 -33.081 1.00 85.62 199 LYS A CA 1
ATOM 1577 C C . LYS A 1 199 ? 69.114 -14.775 -33.308 1.00 85.62 199 LYS A C 1
ATOM 1579 O O . LYS A 1 199 ? 70.128 -14.310 -33.808 1.00 85.62 199 LYS A O 1
ATOM 1584 N N . GLU A 1 200 ? 68.991 -16.061 -33.003 1.00 85.50 200 GLU A N 1
ATOM 1585 C CA . GLU A 1 200 ? 70.044 -17.054 -33.224 1.00 85.50 200 GLU A CA 1
ATOM 1586 C C . GLU A 1 200 ? 70.301 -17.299 -34.717 1.00 85.50 200 GLU A C 1
ATOM 1588 O O . GLU A 1 200 ? 71.450 -17.299 -35.155 1.00 85.50 200 GLU A O 1
ATOM 1593 N N . LYS A 1 201 ? 69.242 -17.396 -35.535 1.00 83.12 201 LYS A N 1
ATOM 1594 C CA . LYS A 1 201 ? 69.372 -17.471 -37.000 1.00 83.12 201 LYS A CA 1
ATOM 1595 C C . LYS A 1 201 ? 70.031 -16.221 -37.590 1.00 83.12 201 LYS A C 1
ATOM 1597 O O . LYS A 1 201 ? 70.824 -16.350 -38.518 1.00 83.12 201 LYS A O 1
ATOM 1602 N N . ALA A 1 202 ? 69.732 -15.031 -37.063 1.00 82.38 202 ALA A N 1
ATOM 1603 C CA . ALA A 1 202 ? 70.393 -13.794 -37.480 1.00 82.38 202 ALA A CA 1
ATOM 1604 C C . ALA A 1 202 ? 71.887 -13.792 -37.108 1.00 82.38 202 ALA A C 1
ATOM 1606 O O . ALA A 1 202 ? 72.722 -13.543 -37.971 1.00 82.38 202 ALA A O 1
ATOM 1607 N N . ALA A 1 203 ? 72.229 -14.178 -35.874 1.00 83.81 203 ALA A N 1
ATOM 1608 C CA . ALA A 1 203 ? 73.619 -14.275 -35.423 1.00 83.81 203 ALA A CA 1
ATOM 1609 C C . ALA A 1 203 ? 74.426 -15.334 -36.199 1.00 83.81 203 ALA A C 1
ATOM 1611 O O . ALA A 1 203 ? 75.608 -15.141 -36.477 1.00 83.81 203 ALA A O 1
ATOM 1612 N N . ARG A 1 204 ? 73.796 -16.452 -36.589 1.00 82.88 204 ARG A N 1
ATOM 1613 C CA . ARG A 1 204 ? 74.431 -17.473 -37.435 1.00 82.88 204 ARG A CA 1
ATOM 1614 C C . ARG A 1 204 ? 74.740 -16.935 -38.834 1.00 82.88 204 ARG A C 1
ATOM 1616 O O . ARG A 1 204 ? 75.856 -17.137 -39.299 1.00 82.88 204 ARG A O 1
ATOM 1623 N N . LYS A 1 205 ? 73.801 -16.210 -39.456 1.00 80.25 205 LYS A N 1
ATOM 1624 C CA . LYS A 1 205 ? 74.024 -15.546 -40.754 1.00 80.25 205 LYS A CA 1
ATOM 1625 C C . LYS A 1 205 ? 75.141 -14.504 -40.687 1.00 80.25 205 LYS A C 1
ATOM 1627 O O . LYS A 1 205 ? 75.944 -14.411 -41.605 1.00 80.25 205 LYS A O 1
ATOM 1632 N N . GLU A 1 206 ? 75.222 -13.753 -39.593 1.00 77.44 206 GLU A N 1
ATOM 1633 C CA . GLU A 1 206 ? 76.272 -12.751 -39.388 1.00 77.44 206 GLU A CA 1
ATOM 1634 C C . GLU A 1 206 ? 77.663 -13.390 -39.228 1.00 77.44 206 GLU A C 1
ATOM 1636 O O . GLU A 1 206 ? 78.623 -12.954 -39.861 1.00 77.44 206 GLU A O 1
ATOM 1641 N N . ARG A 1 207 ? 77.767 -14.490 -38.467 1.00 77.06 207 ARG A N 1
ATOM 1642 C CA . ARG A 1 207 ? 79.009 -15.276 -38.347 1.00 77.06 207 ARG A CA 1
ATOM 1643 C C . ARG A 1 207 ? 79.431 -15.928 -39.665 1.00 77.06 207 ARG A C 1
ATOM 1645 O O . ARG A 1 207 ? 80.623 -16.055 -39.932 1.00 77.06 207 ARG A O 1
ATOM 1652 N N . GLU A 1 208 ? 78.476 -16.362 -40.479 1.00 73.75 208 GLU A N 1
ATOM 1653 C CA . GLU A 1 208 ? 78.735 -16.941 -41.801 1.00 73.75 208 GLU A CA 1
ATOM 1654 C C . GLU A 1 208 ? 79.236 -15.875 -42.790 1.00 73.75 208 GLU A C 1
ATOM 1656 O O . GLU A 1 208 ? 80.245 -16.091 -43.459 1.00 73.75 208 GLU A O 1
ATOM 1661 N N . ALA A 1 209 ? 78.644 -14.675 -42.769 1.00 69.62 209 ALA A N 1
ATOM 1662 C CA . ALA A 1 209 ? 79.114 -13.524 -43.541 1.00 69.62 209 ALA A CA 1
ATOM 1663 C C . ALA A 1 209 ? 80.513 -13.032 -43.109 1.00 69.62 209 ALA A C 1
ATOM 1665 O O . ALA A 1 209 ? 81.312 -12.616 -43.949 1.00 69.62 209 ALA A O 1
ATOM 1666 N N . GLN A 1 210 ? 80.848 -13.099 -41.815 1.00 67.62 210 GLN A N 1
ATOM 1667 C CA . GLN A 1 210 ? 82.204 -12.802 -41.327 1.00 67.62 210 GLN A CA 1
ATOM 1668 C C . GLN A 1 210 ? 83.226 -13.850 -41.794 1.00 67.62 210 GLN A C 1
ATOM 1670 O O . GLN A 1 210 ? 84.302 -13.481 -42.261 1.00 67.62 210 GLN A O 1
ATOM 1675 N N . LYS A 1 211 ? 82.871 -15.143 -41.779 1.00 66.44 211 LYS A N 1
ATOM 1676 C CA . LYS A 1 211 ? 83.731 -16.218 -42.308 1.00 66.44 211 LYS A CA 1
ATOM 1677 C C . LYS A 1 211 ? 83.966 -16.111 -43.819 1.00 66.44 211 LYS A C 1
ATOM 1679 O O . LYS A 1 211 ? 85.058 -16.446 -44.277 1.00 66.44 211 LYS A O 1
ATOM 1684 N N . GLU A 1 212 ? 82.989 -15.641 -44.595 1.00 62.16 212 GLU A N 1
ATOM 1685 C CA . GLU A 1 212 ? 83.201 -15.332 -46.017 1.00 62.16 212 GLU A CA 1
ATOM 1686 C C . GLU A 1 212 ? 84.124 -14.126 -46.225 1.00 62.16 212 GLU A C 1
ATOM 1688 O O . GLU A 1 212 ? 85.024 -14.181 -47.068 1.00 62.16 212 GLU A O 1
ATOM 1693 N N . LYS A 1 213 ? 83.984 -13.067 -45.415 1.00 59.69 213 LYS A N 1
ATOM 1694 C CA . LYS A 1 213 ? 84.903 -11.918 -45.455 1.00 59.69 213 LYS A CA 1
ATOM 1695 C C . LYS A 1 213 ? 86.339 -12.318 -45.101 1.00 59.69 213 LYS A C 1
ATOM 1697 O O . LYS A 1 213 ? 87.259 -11.887 -45.797 1.00 59.69 213 LYS A O 1
ATOM 1702 N N . ASP A 1 214 ? 86.547 -13.198 -44.126 1.00 58.94 214 ASP A N 1
ATOM 1703 C CA . ASP A 1 214 ? 87.886 -13.699 -43.780 1.00 58.94 214 ASP A CA 1
ATOM 1704 C C . ASP A 1 214 ? 88.467 -14.647 -44.846 1.00 58.94 214 ASP A C 1
ATOM 1706 O O . ASP A 1 214 ? 89.665 -14.593 -45.136 1.00 58.94 214 ASP A O 1
ATOM 1710 N N . LYS A 1 215 ? 87.632 -15.443 -45.536 1.00 56.81 215 LYS A N 1
ATOM 1711 C CA . LYS A 1 215 ? 88.060 -16.205 -46.727 1.00 56.81 215 LYS A CA 1
ATOM 1712 C C . LYS A 1 215 ? 88.436 -15.297 -47.905 1.00 56.81 215 LYS A C 1
ATOM 1714 O O . LYS A 1 215 ? 89.383 -15.613 -48.622 1.00 56.81 215 LYS A O 1
ATOM 1719 N N . SER A 1 216 ? 87.761 -14.156 -48.078 1.00 54.38 216 SER A N 1
ATOM 1720 C CA . SER A 1 216 ? 88.106 -13.160 -49.108 1.00 54.38 216 SER A CA 1
ATOM 1721 C C . SER A 1 216 ? 89.414 -12.412 -48.807 1.00 54.38 216 SER A C 1
ATOM 1723 O O . SER A 1 216 ? 90.156 -12.078 -49.729 1.00 54.38 216 SER A O 1
ATOM 1725 N N . LYS A 1 217 ? 89.762 -12.228 -47.523 1.00 52.56 217 LYS A N 1
ATOM 1726 C CA . LYS A 1 217 ? 91.051 -11.658 -47.093 1.00 52.56 217 LYS A CA 1
ATOM 1727 C C . LYS A 1 217 ? 92.218 -12.641 -47.226 1.00 52.56 217 LYS A C 1
ATOM 1729 O O . LYS A 1 217 ? 93.339 -12.208 -47.463 1.00 52.56 217 LYS A O 1
ATOM 1734 N N . LYS A 1 218 ? 91.969 -13.955 -47.160 1.00 48.16 218 LYS A N 1
ATOM 1735 C CA . LYS A 1 218 ? 92.999 -14.987 -47.394 1.00 48.16 218 LYS A CA 1
ATOM 1736 C C . LYS A 1 218 ? 93.307 -15.234 -48.883 1.00 48.16 218 LYS A C 1
ATOM 1738 O O . LYS A 1 218 ? 94.298 -15.884 -49.184 1.00 48.16 218 LYS A O 1
ATOM 1743 N N . ARG A 1 219 ? 92.504 -14.690 -49.810 1.00 46.88 219 ARG A N 1
ATOM 1744 C CA . ARG A 1 219 ? 92.744 -14.727 -51.270 1.00 46.88 219 ARG A CA 1
ATOM 1745 C C . ARG A 1 219 ? 93.383 -13.451 -51.844 1.00 46.88 219 ARG A C 1
ATOM 1747 O O . ARG A 1 219 ? 93.517 -13.344 -53.053 1.00 46.88 219 ARG A O 1
ATOM 1754 N N . ARG A 1 220 ? 93.788 -12.490 -51.005 1.00 45.53 220 ARG A N 1
ATOM 1755 C CA . ARG A 1 220 ? 94.455 -11.239 -51.430 1.00 45.53 220 ARG A CA 1
ATOM 1756 C C . ARG A 1 220 ? 95.925 -11.159 -51.010 1.00 45.53 220 ARG A C 1
ATOM 1758 O O . ARG A 1 220 ? 96.436 -10.077 -50.746 1.00 45.53 220 ARG A O 1
ATOM 1765 N N . LYS A 1 221 ? 96.598 -12.306 -50.920 1.00 45.69 221 LYS A N 1
ATOM 1766 C CA . LYS A 1 221 ? 98.040 -12.378 -50.659 1.00 45.69 221 LYS A CA 1
ATOM 1767 C C . LYS A 1 221 ? 98.769 -13.120 -51.777 1.00 45.69 221 LYS A C 1
ATOM 1769 O O . LYS A 1 221 ? 99.559 -13.990 -51.476 1.00 45.69 221 LYS A O 1
ATOM 1774 N N . ASP A 1 222 ? 98.438 -12.778 -53.021 1.00 39.88 222 ASP A N 1
ATOM 1775 C CA . ASP A 1 222 ? 99.275 -12.979 -54.208 1.00 39.88 222 ASP A CA 1
ATOM 1776 C C . ASP A 1 222 ? 98.740 -12.079 -55.329 1.00 39.88 222 ASP A C 1
ATOM 1778 O O . ASP A 1 222 ? 97.724 -12.378 -55.955 1.00 39.88 222 ASP A O 1
ATOM 1782 N N . SER A 1 223 ? 99.355 -10.903 -55.467 1.00 37.84 223 SER A N 1
ATOM 1783 C CA . SER A 1 223 ? 99.597 -10.143 -56.709 1.00 37.84 223 SER A CA 1
ATOM 1784 C C . SER A 1 223 ? 99.914 -8.683 -56.365 1.00 37.84 223 SER A C 1
ATOM 1786 O O . SER A 1 223 ? 99.045 -7.833 -56.190 1.00 37.84 223 SER A O 1
ATOM 1788 N N . SER A 1 224 ? 101.217 -8.429 -56.239 1.00 34.84 224 SER A N 1
ATOM 1789 C CA . SER A 1 224 ? 101.902 -7.264 -56.820 1.00 34.84 224 SER A CA 1
ATOM 1790 C C . SER A 1 224 ? 101.461 -7.085 -58.289 1.00 34.84 224 SER A C 1
ATOM 1792 O O . SER A 1 224 ? 101.165 -8.089 -58.929 1.00 34.84 224 SER A O 1
ATOM 1794 N N . SER A 1 225 ? 101.378 -5.916 -58.919 1.00 35.41 225 SER A N 1
ATOM 1795 C CA . SER A 1 225 ? 102.140 -4.666 -58.812 1.00 35.41 225 SER A CA 1
ATOM 1796 C C . SER A 1 225 ? 101.455 -3.562 -59.645 1.00 35.41 225 SER A C 1
ATOM 1798 O O . SER A 1 225 ? 100.688 -3.871 -60.553 1.00 35.41 225 SER A O 1
ATOM 1800 N N . ASP A 1 226 ? 101.854 -2.316 -59.354 1.00 33.59 226 ASP A N 1
ATOM 1801 C CA . ASP A 1 226 ? 101.784 -1.079 -60.162 1.00 33.59 226 ASP A CA 1
ATOM 1802 C C . ASP A 1 226 ? 100.430 -0.379 -60.375 1.00 33.59 226 ASP A C 1
ATOM 1804 O O . ASP A 1 226 ? 99.420 -1.003 -60.666 1.00 33.59 226 ASP A O 1
ATOM 1808 N N . SER A 1 227 ? 100.309 0.952 -60.293 1.00 34.00 227 SER A N 1
ATOM 1809 C CA . SER A 1 227 ? 101.202 2.046 -59.860 1.00 34.00 227 SER A CA 1
ATOM 1810 C C . SER A 1 227 ? 100.392 3.359 -59.884 1.00 34.00 227 SER A C 1
ATOM 1812 O O . SER A 1 227 ? 99.613 3.533 -60.814 1.00 34.00 227 SER A O 1
ATOM 1814 N N . SER A 1 228 ? 100.606 4.238 -58.885 1.00 35.47 228 SER A N 1
ATOM 1815 C CA . SER A 1 228 ? 100.561 5.736 -58.850 1.00 35.47 228 SER A CA 1
ATOM 1816 C C . SER A 1 228 ? 99.531 6.529 -59.695 1.00 35.47 228 SER A C 1
ATOM 1818 O O . SER A 1 228 ? 99.359 6.246 -60.869 1.00 35.47 228 SER A O 1
ATOM 1820 N N . SER A 1 229 ? 98.877 7.613 -59.244 1.00 36.16 229 SER A N 1
ATOM 1821 C CA . SER A 1 229 ? 99.254 8.724 -58.329 1.00 36.16 229 SER A CA 1
ATOM 1822 C C . SER A 1 229 ? 97.982 9.408 -57.750 1.00 36.16 229 SER A C 1
ATOM 1824 O O . SER A 1 229 ? 96.990 9.510 -58.466 1.00 36.16 229 SER A O 1
ATOM 1826 N N . ALA A 1 230 ? 97.857 9.716 -56.443 1.00 35.06 230 ALA A N 1
ATOM 1827 C CA . ALA A 1 230 ? 98.215 10.984 -55.745 1.00 35.06 230 ALA A CA 1
ATOM 1828 C C . ALA A 1 230 ? 97.769 12.250 -56.516 1.00 35.06 230 ALA A C 1
ATOM 1830 O O . ALA A 1 230 ? 98.123 12.358 -57.684 1.00 35.06 230 ALA A O 1
ATOM 1831 N N . SER A 1 231 ? 96.993 13.220 -56.012 1.00 36.88 231 SER A N 1
ATOM 1832 C CA . SER A 1 231 ? 96.822 13.890 -54.694 1.00 36.88 231 SER A CA 1
ATOM 1833 C C . SER A 1 231 ? 95.557 14.806 -54.781 1.00 36.88 231 SER A C 1
ATOM 1835 O O . SER A 1 231 ? 95.029 14.954 -55.878 1.00 36.88 231 SER A O 1
ATOM 1837 N N . ASP A 1 232 ? 94.964 15.490 -53.791 1.00 34.50 232 ASP A N 1
ATOM 1838 C CA . ASP A 1 232 ? 95.113 15.675 -52.337 1.00 34.50 232 ASP A CA 1
ATOM 1839 C C . ASP A 1 232 ? 93.791 16.269 -51.760 1.00 34.50 232 ASP A C 1
ATOM 1841 O O . ASP A 1 232 ? 92.917 16.686 -52.519 1.00 34.50 232 ASP A O 1
ATOM 1845 N N . SER A 1 233 ? 93.695 16.220 -50.422 1.00 36.75 233 SER A N 1
ATOM 1846 C CA . SER A 1 233 ? 92.882 16.926 -49.390 1.00 36.75 233 SER A CA 1
ATOM 1847 C C . SER A 1 233 ? 91.879 18.048 -49.781 1.00 36.75 233 SER A C 1
ATOM 1849 O O . SER A 1 233 ? 92.017 18.716 -50.789 1.00 36.75 233 SER A O 1
ATOM 1851 N N . GLU A 1 234 ? 90.777 18.323 -49.056 1.00 34.06 234 GLU A N 1
ATOM 1852 C CA . GLU A 1 234 ? 90.670 18.717 -47.635 1.00 34.06 234 GLU A CA 1
ATOM 1853 C C . GLU A 1 234 ? 89.267 18.442 -47.019 1.00 34.06 234 GLU A C 1
ATOM 1855 O O . GLU A 1 234 ? 88.237 18.433 -47.691 1.00 34.06 234 GLU A O 1
ATOM 1860 N N . SER A 1 235 ? 89.249 18.298 -45.690 1.00 34.12 235 SER A N 1
ATOM 1861 C CA . SER A 1 235 ? 88.120 18.266 -44.730 1.00 34.12 235 SER A CA 1
ATOM 1862 C C . SER A 1 235 ? 87.300 19.587 -44.668 1.00 34.12 235 SER A C 1
ATOM 1864 O O . SER A 1 235 ? 87.818 20.614 -45.075 1.00 34.12 235 SER A O 1
ATOM 1866 N N . SER A 1 236 ? 86.084 19.748 -44.116 1.00 35.34 236 SER A N 1
ATOM 1867 C CA . SER A 1 236 ? 85.550 19.324 -42.807 1.00 35.34 236 SER A CA 1
ATOM 1868 C C . SER A 1 236 ? 84.082 19.803 -42.587 1.00 35.34 236 SER A C 1
ATOM 1870 O O . SER A 1 236 ? 83.686 20.862 -43.053 1.00 35.34 236 SER A O 1
ATOM 1872 N N . SER A 1 237 ? 83.325 19.006 -41.816 1.00 34.38 237 SER A N 1
ATOM 1873 C CA . SER A 1 237 ? 82.294 19.309 -40.783 1.00 34.38 237 SER A CA 1
ATOM 1874 C C . SER A 1 237 ? 81.040 20.208 -40.959 1.00 34.38 237 SER A C 1
ATOM 1876 O O . SER A 1 237 ? 81.099 21.352 -41.390 1.00 34.38 237 SER A O 1
ATOM 1878 N N . SER A 1 238 ? 79.978 19.717 -40.282 1.00 32.62 238 SER A N 1
ATOM 1879 C CA . SER A 1 238 ? 78.837 20.396 -39.607 1.00 32.62 238 SER A CA 1
ATOM 1880 C C . SER A 1 238 ? 77.579 20.651 -40.465 1.00 32.62 238 SER A C 1
ATOM 1882 O O . SER A 1 238 ? 77.625 21.326 -41.479 1.00 32.62 238 SER A O 1
ATOM 1884 N N . SER A 1 239 ? 76.501 19.873 -40.294 1.00 32.50 239 SER A N 1
ATOM 1885 C CA . SER A 1 239 ? 75.415 19.926 -39.287 1.00 32.50 239 SER A CA 1
ATOM 1886 C C . SER A 1 239 ? 74.300 20.927 -39.617 1.00 32.50 239 SER A C 1
ATOM 1888 O O . SER A 1 239 ? 74.487 22.120 -39.420 1.00 32.50 239 SER A O 1
ATOM 1890 N N . SER A 1 240 ? 73.113 20.425 -39.964 1.00 30.53 240 SER A N 1
ATOM 1891 C CA . SER A 1 240 ? 71.850 20.799 -39.308 1.00 30.53 240 SER A CA 1
ATOM 1892 C C . SER A 1 240 ? 70.667 20.029 -39.903 1.00 30.53 240 SER A C 1
ATOM 1894 O O . SER A 1 240 ? 70.568 19.759 -41.096 1.00 30.53 240 SER A O 1
ATOM 1896 N N . SER A 1 241 ? 69.812 19.613 -38.982 1.00 36.09 241 SER A N 1
ATOM 1897 C CA . SER A 1 241 ? 68.453 19.113 -39.129 1.00 36.09 241 SER A CA 1
ATOM 1898 C C . SER A 1 241 ? 67.543 20.070 -39.895 1.00 36.09 241 SER A C 1
ATOM 1900 O O . SER A 1 241 ? 67.603 21.260 -39.617 1.00 36.09 241 SER A O 1
ATOM 1902 N N . ASP A 1 242 ? 66.599 19.546 -40.679 1.00 33.84 242 ASP A N 1
ATOM 1903 C CA . ASP A 1 242 ? 65.206 19.973 -40.521 1.00 33.84 242 ASP A CA 1
ATOM 1904 C C . ASP A 1 242 ? 64.218 18.925 -41.045 1.00 33.84 242 ASP A C 1
ATOM 1906 O O . ASP A 1 242 ? 64.483 18.196 -42.004 1.00 33.84 242 ASP A O 1
ATOM 1910 N N . SER A 1 243 ? 63.116 18.799 -40.316 1.00 36.28 243 SER A N 1
ATOM 1911 C CA . SER A 1 243 ? 62.015 17.875 -40.564 1.00 36.28 243 SER A CA 1
ATOM 1912 C C . SER A 1 243 ? 60.957 18.610 -41.367 1.00 36.28 243 SER A C 1
ATOM 1914 O O . SER A 1 243 ? 60.675 19.748 -41.034 1.00 36.28 243 SER A O 1
ATOM 1916 N N . ASP A 1 244 ? 60.281 17.955 -42.312 1.00 37.84 244 ASP A N 1
ATOM 1917 C CA . ASP A 1 244 ? 58.864 18.270 -42.488 1.00 37.84 244 ASP A CA 1
ATOM 1918 C C . ASP A 1 244 ? 58.052 17.124 -43.094 1.00 37.84 244 ASP A C 1
ATOM 1920 O O . ASP A 1 244 ? 58.420 16.452 -44.061 1.00 37.84 244 ASP A O 1
ATOM 1924 N N . ASP A 1 245 ? 56.933 16.915 -42.416 1.00 36.03 245 ASP A N 1
ATOM 1925 C CA . ASP A 1 245 ? 55.910 15.893 -42.534 1.00 36.03 245 ASP A CA 1
ATOM 1926 C C . ASP A 1 245 ? 54.667 16.570 -43.125 1.00 36.03 245 ASP A C 1
ATOM 1928 O O . ASP A 1 245 ? 54.275 17.622 -42.638 1.00 36.03 245 ASP A O 1
ATOM 1932 N N . GLU A 1 246 ? 54.057 15.999 -44.170 1.00 36.06 246 GLU A N 1
ATOM 1933 C CA . GLU A 1 246 ? 52.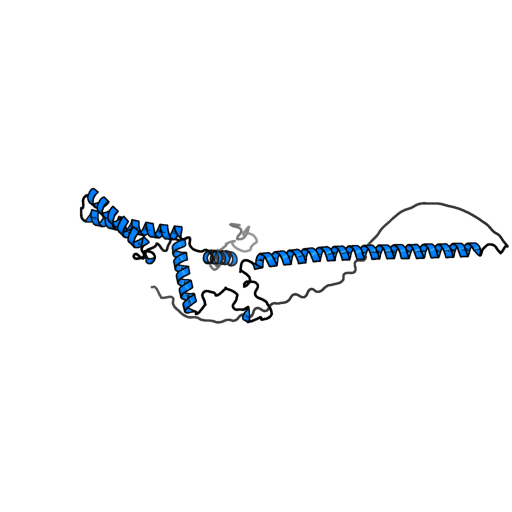592 15.950 -44.360 1.00 36.06 246 GLU A CA 1
ATOM 1934 C C . GLU A 1 246 ? 52.258 15.500 -45.794 1.00 36.06 246 GLU A C 1
ATOM 1936 O O . GLU A 1 246 ? 52.361 16.240 -46.776 1.00 36.06 246 GLU A O 1
ATOM 1941 N N . ARG A 1 247 ? 51.743 14.273 -45.937 1.00 34.78 247 ARG A N 1
ATOM 1942 C CA . ARG A 1 247 ? 50.852 13.953 -47.065 1.00 34.78 247 ARG A CA 1
ATOM 1943 C C . ARG A 1 247 ? 49.725 13.028 -46.626 1.00 34.78 247 ARG A C 1
ATOM 1945 O O . ARG A 1 247 ? 49.684 11.839 -46.949 1.00 34.78 247 ARG A O 1
ATOM 1952 N N . ARG A 1 248 ? 48.756 13.595 -45.903 1.00 37.47 248 ARG A N 1
ATOM 1953 C CA . ARG A 1 248 ? 47.481 12.944 -45.564 1.00 37.47 248 ARG A CA 1
ATOM 1954 C C . ARG A 1 248 ? 46.605 12.720 -46.805 1.00 37.47 248 ARG A C 1
ATOM 1956 O O . ARG A 1 248 ? 45.864 13.594 -47.248 1.00 37.47 248 ARG A O 1
ATOM 1963 N N . ARG A 1 249 ? 46.611 11.492 -47.336 1.00 40.41 249 ARG A N 1
ATOM 1964 C CA . ARG A 1 249 ? 45.582 10.992 -48.269 1.00 40.41 249 ARG A CA 1
ATOM 1965 C C . ARG A 1 249 ? 44.328 10.557 -47.500 1.00 40.41 249 ARG A C 1
ATOM 1967 O O . ARG A 1 249 ? 44.311 9.520 -46.841 1.00 40.41 249 ARG A O 1
ATOM 1974 N N . ARG A 1 250 ? 43.259 11.348 -47.633 1.00 36.62 250 ARG A N 1
ATOM 1975 C CA . ARG A 1 250 ? 41.896 11.059 -47.157 1.00 36.62 250 ARG A CA 1
ATOM 1976 C C . ARG A 1 250 ? 41.311 9.853 -47.914 1.00 36.62 250 ARG A C 1
ATOM 1978 O O . ARG A 1 250 ? 41.098 9.934 -49.120 1.00 36.62 250 ARG A O 1
ATOM 1985 N N . LYS A 1 251 ? 41.010 8.750 -47.215 1.00 39.50 251 LYS A N 1
ATOM 1986 C CA . LYS A 1 251 ? 40.115 7.682 -47.702 1.00 39.50 251 LYS A CA 1
ATOM 1987 C C . LYS A 1 251 ? 38.762 7.797 -47.000 1.00 39.50 251 LYS A C 1
ATOM 1989 O O . LYS A 1 251 ? 38.652 7.603 -45.794 1.00 39.50 251 LYS A O 1
ATOM 1994 N N . ARG A 1 252 ? 37.757 8.130 -47.807 1.00 34.22 252 ARG A N 1
ATOM 1995 C CA . ARG A 1 252 ? 36.321 8.194 -47.515 1.00 34.22 252 ARG A CA 1
ATOM 1996 C C . ARG A 1 252 ? 35.835 6.795 -47.093 1.00 34.22 252 ARG A C 1
ATOM 1998 O O . ARG A 1 252 ? 36.049 5.837 -47.832 1.00 34.22 252 ARG A O 1
ATOM 2005 N N . LYS A 1 253 ? 35.214 6.666 -45.918 1.00 40.03 253 LYS A N 1
ATOM 2006 C CA . LYS A 1 253 ? 34.407 5.497 -45.533 1.00 40.03 253 LYS A CA 1
ATOM 2007 C C . LYS A 1 253 ? 32.960 5.960 -45.402 1.00 40.03 253 LYS A C 1
ATOM 2009 O O . LYS A 1 253 ? 32.649 6.733 -44.503 1.00 40.03 253 LYS A O 1
ATOM 2014 N N . GLU A 1 254 ? 32.113 5.510 -46.321 1.00 36.22 254 GLU A N 1
ATOM 2015 C CA . GLU A 1 254 ? 30.658 5.565 -46.191 1.00 36.22 254 GLU A CA 1
ATOM 2016 C C . GLU A 1 254 ? 30.219 4.676 -45.026 1.00 36.22 254 GLU A C 1
ATOM 2018 O O . GLU A 1 254 ? 30.511 3.479 -44.992 1.00 36.22 254 GLU A O 1
ATOM 2023 N N . ALA A 1 255 ? 29.515 5.272 -44.068 1.00 37.38 255 ALA A N 1
ATOM 2024 C CA . ALA A 1 255 ? 28.750 4.561 -43.059 1.00 37.38 255 ALA A CA 1
ATOM 2025 C C . ALA A 1 255 ? 27.286 4.538 -43.515 1.00 37.38 255 ALA A C 1
ATOM 2027 O O . ALA A 1 255 ? 26.629 5.576 -43.573 1.00 37.38 255 ALA A O 1
ATOM 2028 N N . ARG A 1 256 ? 26.791 3.346 -43.854 1.00 37.09 256 ARG A N 1
ATOM 2029 C CA . ARG A 1 256 ? 25.370 3.072 -44.090 1.00 37.09 256 ARG A CA 1
ATOM 2030 C C . ARG A 1 256 ? 24.604 3.189 -42.765 1.00 37.09 256 ARG A C 1
ATOM 2032 O O . ARG A 1 256 ? 24.913 2.469 -41.817 1.00 37.09 256 ARG A O 1
ATOM 2039 N N . ARG A 1 257 ? 23.607 4.075 -42.711 1.00 41.81 257 ARG A N 1
ATOM 2040 C CA . ARG A 1 257 ? 22.522 4.064 -41.714 1.00 41.81 257 ARG A CA 1
ATOM 2041 C C . ARG A 1 257 ? 21.389 3.164 -42.231 1.00 41.81 257 ARG A C 1
ATOM 2043 O O . ARG A 1 257 ? 21.112 3.240 -43.425 1.00 41.81 257 ARG A O 1
ATOM 2050 N N . PRO A 1 258 ? 20.719 2.357 -41.394 1.00 41.91 258 PRO A N 1
ATOM 2051 C CA . PRO A 1 258 ? 19.438 1.770 -41.761 1.00 41.91 258 PRO A CA 1
ATOM 2052 C C . PRO A 1 258 ? 18.298 2.723 -41.377 1.00 41.91 258 PRO A C 1
ATOM 2054 O O . PRO A 1 258 ? 18.193 3.144 -40.223 1.00 41.91 258 PRO A O 1
ATOM 2057 N N . GLU A 1 259 ? 17.455 3.058 -42.350 1.00 39.34 259 GLU A N 1
ATOM 2058 C CA . GLU A 1 259 ? 16.137 3.647 -42.117 1.00 39.34 259 GLU A CA 1
ATOM 2059 C C . GLU A 1 259 ? 15.201 2.567 -41.559 1.00 39.34 259 GLU A C 1
ATOM 2061 O O . GLU A 1 259 ? 15.186 1.435 -42.042 1.00 39.34 259 GLU A O 1
ATOM 2066 N N . LYS A 1 260 ? 14.443 2.902 -40.511 1.00 39.75 260 LYS A N 1
ATOM 2067 C CA . LYS A 1 260 ? 13.292 2.112 -40.068 1.00 39.75 260 LYS A CA 1
ATOM 2068 C C . LYS A 1 260 ? 12.034 2.851 -40.498 1.00 39.75 260 LYS A C 1
ATOM 2070 O O . LYS A 1 260 ? 11.741 3.925 -39.979 1.00 39.75 260 LYS A O 1
ATOM 2075 N N . GLU A 1 261 ? 11.318 2.244 -41.434 1.00 39.22 261 GLU A N 1
ATOM 2076 C CA . GLU A 1 261 ? 9.935 2.560 -41.765 1.00 39.22 261 GLU A CA 1
ATOM 2077 C C . GLU A 1 26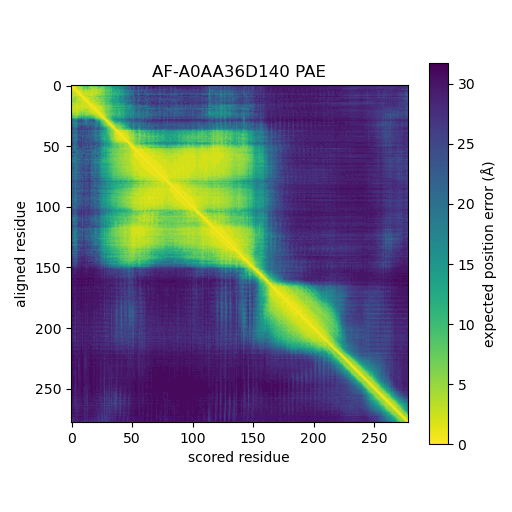1 ? 9.050 2.340 -40.529 1.00 39.22 261 GLU A C 1
ATOM 2079 O O . GLU A 1 261 ? 9.066 1.271 -39.917 1.00 39.22 261 GLU A O 1
ATOM 2084 N N . VAL A 1 262 ? 8.269 3.355 -40.162 1.00 41.06 262 VAL A N 1
ATOM 2085 C CA . VAL A 1 262 ? 7.149 3.214 -39.228 1.00 41.06 262 VAL A CA 1
ATOM 2086 C C . VAL A 1 262 ? 5.883 3.191 -40.072 1.00 41.06 262 VAL A C 1
ATOM 2088 O O . VAL A 1 262 ? 5.479 4.215 -40.623 1.00 41.06 262 VAL A O 1
ATOM 2091 N N . LYS A 1 263 ? 5.267 2.011 -40.182 1.00 37.97 263 LYS A N 1
ATOM 2092 C CA . LYS A 1 263 ? 3.899 1.866 -40.679 1.00 37.97 263 LYS A CA 1
ATOM 2093 C C . LYS A 1 263 ? 2.953 2.494 -39.654 1.00 37.97 263 LYS A C 1
ATOM 2095 O O . LYS A 1 263 ? 2.911 2.067 -38.504 1.00 37.97 263 LYS A O 1
ATOM 2100 N N . LYS A 1 264 ? 2.231 3.531 -40.079 1.00 36.88 264 LYS A N 1
ATOM 2101 C CA . LYS A 1 264 ? 0.998 3.986 -39.434 1.00 36.88 264 LYS A CA 1
ATOM 2102 C C . LYS A 1 264 ? -0.107 3.029 -39.865 1.00 36.88 264 LYS A C 1
ATOM 2104 O O . LYS A 1 264 ? -0.483 3.058 -41.033 1.00 36.88 264 LYS A O 1
ATOM 2109 N N . GLU A 1 265 ? -0.621 2.234 -38.939 1.00 36.81 265 GLU A N 1
ATOM 2110 C CA . GLU A 1 265 ? -1.983 1.723 -39.049 1.00 36.81 265 GLU A CA 1
ATOM 2111 C C . GLU A 1 265 ? -2.893 2.678 -38.280 1.00 36.81 265 GLU A C 1
ATOM 2113 O O . GLU A 1 265 ? -2.645 3.043 -37.129 1.00 36.81 265 GLU A O 1
ATOM 2118 N N . VAL A 1 266 ? -3.862 3.188 -39.028 1.00 39.81 266 VAL A N 1
ATOM 2119 C CA . VAL A 1 266 ? -5.013 3.944 -38.568 1.00 39.81 266 VAL A CA 1
ATOM 2120 C C . VAL A 1 266 ? -6.090 2.891 -38.391 1.00 39.81 266 VAL A C 1
ATOM 2122 O O . VAL A 1 266 ? -6.507 2.327 -39.393 1.00 39.81 266 VAL A O 1
ATOM 2125 N N . ASP A 1 267 ? -6.526 2.653 -37.160 1.00 36.34 267 ASP A N 1
ATOM 2126 C CA . ASP A 1 267 ? -7.863 2.123 -36.929 1.00 36.34 267 ASP A CA 1
ATOM 2127 C C . ASP A 1 267 ? -8.602 3.077 -35.999 1.00 36.34 267 ASP A C 1
ATOM 2129 O O . ASP A 1 267 ? -8.199 3.399 -34.879 1.00 36.34 267 ASP A O 1
ATOM 2133 N N . SER A 1 268 ? -9.629 3.636 -36.613 1.00 41.38 268 SER A N 1
ATOM 2134 C CA . SER A 1 268 ? -10.710 4.424 -36.073 1.00 41.38 268 SER A CA 1
ATOM 2135 C C . SER A 1 268 ? -11.686 3.509 -35.352 1.00 41.38 268 SER A C 1
ATOM 2137 O O . SER A 1 268 ? -12.236 2.633 -36.003 1.00 41.38 268 SER A O 1
ATOM 2139 N N . ASP A 1 269 ? -11.978 3.799 -34.088 1.00 37.94 269 ASP A N 1
ATOM 2140 C CA . ASP A 1 269 ? -13.281 3.492 -33.503 1.00 37.94 269 ASP A CA 1
ATOM 2141 C C . ASP A 1 269 ? -13.748 4.706 -32.693 1.00 37.94 269 ASP A C 1
ATOM 2143 O O . ASP A 1 269 ? -13.303 5.008 -31.582 1.00 37.94 269 ASP A O 1
ATOM 2147 N N . ASP A 1 270 ? -14.593 5.460 -33.386 1.00 41.44 270 ASP A N 1
ATOM 2148 C CA . ASP A 1 270 ? -15.596 6.379 -32.878 1.00 41.44 270 ASP A CA 1
ATOM 2149 C C . ASP A 1 270 ? -16.689 5.546 -32.197 1.00 41.44 270 ASP A C 1
ATOM 2151 O O . ASP A 1 270 ? -17.199 4.634 -32.827 1.00 41.44 270 ASP A O 1
ATOM 2155 N N . GLU A 1 271 ? -17.016 5.822 -30.931 1.00 37.44 271 GLU A N 1
ATOM 2156 C CA . GLU A 1 271 ? -18.392 5.820 -30.409 1.00 37.44 271 GLU A CA 1
ATOM 2157 C C . GLU A 1 271 ? -18.407 6.213 -28.917 1.00 37.44 271 GLU A C 1
ATOM 2159 O O . GLU A 1 271 ? -17.682 5.674 -28.081 1.00 37.44 271 GLU A O 1
ATOM 2164 N N . GLY A 1 272 ? -19.325 7.115 -28.558 1.00 36.59 272 GLY A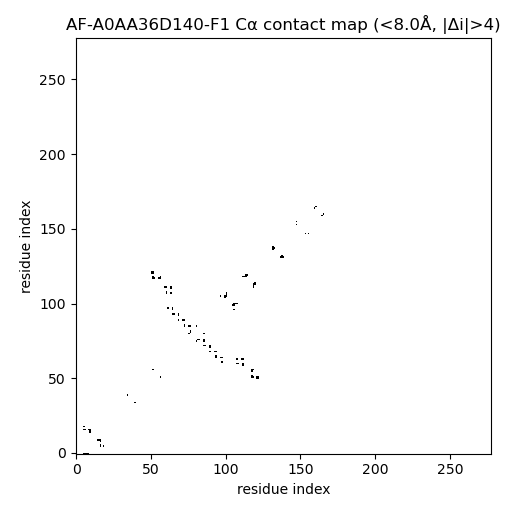 N 1
ATOM 2165 C CA . GLY A 1 272 ? -20.049 6.956 -27.297 1.00 36.59 272 GLY A CA 1
ATOM 2166 C C . GLY A 1 272 ? -19.837 7.996 -26.194 1.00 36.59 272 GLY A C 1
ATOM 2167 O O . GLY A 1 272 ? -19.080 7.807 -25.249 1.00 36.59 272 GLY A O 1
ATOM 2168 N N . THR A 1 273 ? -20.741 8.980 -26.194 1.00 44.28 273 THR A N 1
ATOM 2169 C CA . THR A 1 273 ? -21.351 9.624 -25.011 1.00 44.28 273 THR A CA 1
ATOM 2170 C C . THR A 1 273 ? -20.638 10.817 -24.356 1.00 44.28 273 THR A C 1
ATOM 2172 O O . THR A 1 273 ? -19.935 10.711 -23.354 1.00 44.28 273 THR A O 1
ATOM 2175 N N . ARG A 1 274 ? -21.023 12.031 -24.780 1.00 41.47 274 ARG A N 1
ATOM 2176 C CA . ARG A 1 274 ? -21.208 13.141 -23.829 1.00 41.47 274 ARG A CA 1
ATOM 2177 C C . ARG A 1 274 ? -22.588 13.764 -23.968 1.00 41.47 274 ARG A C 1
ATOM 2179 O O . ARG A 1 274 ? -22.921 14.441 -24.935 1.00 41.47 274 ARG A O 1
ATOM 2186 N N . ARG A 1 275 ? -23.379 13.457 -22.941 1.00 41.66 275 ARG A N 1
ATOM 2187 C CA . ARG A 1 275 ? -24.688 14.004 -22.608 1.00 41.66 275 ARG A CA 1
ATOM 2188 C C . ARG A 1 275 ? -24.680 15.533 -22.646 1.00 41.66 275 ARG A C 1
ATOM 2190 O O . ARG A 1 275 ? -23.791 16.175 -22.092 1.00 41.66 275 ARG A O 1
ATOM 2197 N N . ARG A 1 276 ? -25.743 16.074 -23.249 1.00 46.78 276 ARG A N 1
ATOM 2198 C CA . ARG A 1 276 ? -26.278 17.416 -22.996 1.00 46.78 276 ARG A CA 1
ATOM 2199 C C . ARG A 1 276 ? -26.413 17.629 -21.493 1.00 46.78 276 ARG A C 1
ATOM 2201 O O . ARG A 1 276 ? -27.055 16.805 -20.852 1.00 46.78 276 ARG A O 1
ATOM 2208 N N . ASN A 1 277 ? -25.937 18.761 -20.994 1.00 46.53 277 ASN A N 1
ATOM 2209 C CA . ASN A 1 277 ? -26.609 19.440 -19.897 1.00 46.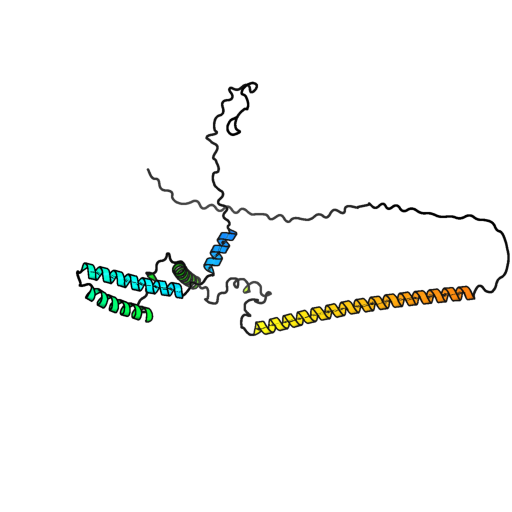53 277 ASN A CA 1
ATOM 2210 C C . ASN A 1 277 ? -26.945 20.854 -20.361 1.00 46.53 277 ASN A C 1
ATOM 2212 O O . ASN A 1 277 ? -26.116 21.549 -20.950 1.00 46.53 277 ASN A O 1
ATOM 2216 N N . ARG A 1 278 ? -28.221 21.161 -20.171 1.00 47.72 278 ARG A N 1
ATOM 2217 C CA . ARG A 1 278 ? -28.868 22.452 -20.323 1.00 47.72 278 ARG A CA 1
ATOM 2218 C C . ARG A 1 278 ? -28.710 23.218 -19.016 1.00 47.72 278 ARG A C 1
ATOM 2220 O O . ARG A 1 278 ? -28.633 22.528 -17.974 1.00 47.72 278 ARG A O 1
#

pLDDT: mean 73.12, std 21.6, range [30.53, 97.19]

Mean predicted aligned error: 21.44 Å

InterPro domains:
  IPR013170 mRNA splicing factor Cwf21 domain [PF08312] (57-99)
  IPR013170 mRNA splicing factor Cwf21 domain [SM01115] (57-102)
  IPR051372 Pre-mRNA-splicing factor CWC21 [PTHR36562] (1-268)

Organism: NCBI:txid96644

Secondary structure (DSSP, 8-state):
-BTTBS-S-STTTTS-------TT------------HHHHHHHHHHHHHPPPPHHHHHHHHHHHHHHHHHHHHHHHHTTT--HHHHHHHHHHHHHHHHHHHHHT-S--GGGS-TTSHHHHHHHHHHHHHHHHHHTT--TT--TTGGGGGG-TTS--SSS--STTHHHHHHHHHHHHHHHHHHHHHHHHHHHHHHHHHHHHHHHHHHHHHHHHHHHHHTT-SS---------------------------------PPPP-------------------

Radius of gyration: 47.46 Å; Cα contacts (8 Å, |Δi|>4): 67; chains: 1; bounding box: 131×86×95 Å

Solvent-accessible surface area (backbone atoms only — not comparable to full-atom values): 18140 Å² total; per-residue (Å²): 90,60,95,90,47,77,59,80,60,41,79,92,68,87,50,89,63,81,78,78,82,68,87,82,64,73,74,76,77,62,71,73,75,77,71,54,57,68,62,53,48,52,50,48,53,54,58,71,70,53,76,53,56,62,70,62,47,52,52,48,49,53,49,53,53,50,50,54,39,52,54,51,46,54,58,37,54,76,69,67,57,57,70,75,58,45,54,54,53,41,55,52,49,47,53,52,53,52,50,33,44,74,71,62,75,50,81,52,74,87,74,48,64,68,83,40,70,48,52,39,43,47,52,51,49,54,51,48,52,52,50,34,54,72,72,68,48,59,91,86,64,57,91,79,52,84,59,49,82,75,41,88,85,59,79,75,84,72,82,69,78,54,87,66,52,58,58,54,51,51,51,51,51,49,51,54,53,50,52,56,50,50,55,51,50,54,53,52,50,54,53,51,49,56,50,49,54,52,51,51,53,49,53,51,52,52,55,50,54,50,52,50,52,52,54,56,61,70,67,68,81,80,78,87,81,89,78,90,78,91,88,81,90,84,88,83,88,85,89,83,88,85,86,88,86,88,81,88,79,86,78,90,77,88,79,86,79,84,85,79,86,79,84,82,83,85,81,86,82,87,81,87,86,83,79,87,81,131

Sequence (278 aa):
MYNGVGVQTARGTGTNGYVQANLSHVMLSRKRIDYNADADLAKNEAMLTKKPDEAMIEHSRKRAVEVKCTEFEMLMESKGFEPEEIEKKVGDYRKVLLSQLANGELNVDDELDAKNSHVKQLNAMGERDRFRSAFGIKEDYVPGSSMQNMNPTLPDLNAVVETDDKKALLELKAKKKADKKLRKKLKKEKKKQKKREKKEKAARKEREAQKEKDKSKKRRKDSSSDSSSASDSESSSSSSSDSDDERRRRKRKEARRPEKEVKKEVDSDDEGTRRRNR